Protein AF-A0A6A4PEL4-F1 (afdb_monomer)

Foldseek 3Di:
DVVVVVVVVVVVVVVVVVVVVVVVVVVVVVVVVVVVVVVVVVVVVVVVVVVVVVVVVVVVVVVVVVVVVVVVVVVVVVVVVVVVVVVVVVVVVLVVVLVVCVVVLVLLVNLVVCLVVVDPPDDQSVVSLVVQLVVLVVQLVVQVVVDPDLVSNLVSLVSSLVSLVSSLVSCVVSVPPDVVSNVVSVVSNVVSVVVNVVSVVVVVVVVVVVVVVVVVVVVVVVVVD

Secondary structure (DSSP, 8-state):
-HHHHHHHHHHHHHHHHHHHHHHHHHHHHHHHHHHHHHHHHHHHHHHHHHHHHHHHHHHHHHHHHHHHHHHHHHHHHHHHHHHHHHHHHHHHHHHHHHHHHHHTT-HHHHHHHHHHTT--SS--HHHHHHHHHHHHHHHHHHHHHH---HHHHHHHHHHHHHHHHHHHHHHHHTT---HHHHHHHHHHHHHHHHHHHHHHHHHHHHHHHHHHHHHHHHHHHHH--

Sequence (225 aa):
MESKEEKFEGRMKELESKENHLEVQVNEISSKEKQIEGKAKKLKCKKKHYEVQVKELESKKREFGGGLKDIDSKRIQILGQLKLLELQGKQCETLIMRGNLIKKQKHIEAVGFICAYKLIENYEPIDLLREQVQNARLICENSCKETKSFEIKVKAIDQEIVNLDSVLQCISDNNIKFHDLHMEIQDRILELQSEANNSICTSIRSASKNATILCEETSLHRAHL

Mean predicted aligned error: 16.11 Å

pLDDT: mean 82.13, std 13.59, range [45.94, 98.19]

Solvent-accessible surface area (backbone atoms only — not comparable to full-atom values): 12302 Å² total; per-residue (Å²): 118,65,79,60,51,59,54,50,53,55,50,49,55,53,49,52,53,49,50,56,50,50,53,53,50,53,54,53,50,54,52,51,50,55,52,51,53,53,51,50,55,53,49,55,53,52,52,54,54,50,56,52,51,51,55,51,52,54,49,54,53,51,52,52,56,51,52,51,53,55,52,52,52,51,51,54,52,49,54,54,51,51,55,52,50,54,52,51,49,56,50,50,56,49,54,52,51,43,56,55,21,57,78,64,72,36,46,65,63,39,40,54,53,48,57,76,66,65,70,82,78,90,67,61,63,60,60,54,52,49,53,50,53,53,51,39,50,51,55,27,53,51,51,48,70,78,44,90,52,62,73,58,34,46,54,32,48,54,52,32,42,56,54,49,51,52,50,54,48,48,35,60,80,61,69,56,91,52,66,68,63,54,51,55,49,53,55,49,43,54,53,48,56,49,52,47,51,52,57,51,51,53,50,54,52,50,54,50,50,54,53,50,50,53,53,50,54,60,52,55,61,63,75,76,112

Radius of gyration: 57.69 Å; Cα contacts (8 Å, |Δi|>4): 64; chains: 1; bounding box: 130×31×175 Å

Organism: Lupinus albus (NCBI:txid3870)

Structure (mmCIF, N/CA/C/O backbone):
data_AF-A0A6A4PEL4-F1
#
_entry.id   AF-A0A6A4PEL4-F1
#
loop_
_atom_site.group_PDB
_atom_site.id
_atom_site.type_symbol
_atom_site.label_atom_id
_atom_site.label_alt_id
_atom_site.label_comp_id
_atom_site.label_asym_id
_atom_site.label_entity_id
_atom_site.label_seq_id
_atom_site.pdbx_PDB_ins_code
_atom_site.Cartn_x
_atom_site.Cartn_y
_atom_site.Cartn_z
_atom_site.occupancy
_atom_site.B_iso_or_equiv
_atom_site.auth_seq_id
_atom_site.auth_comp_id
_atom_site.auth_asym_id
_atom_site.auth_atom_id
_atom_site.pdbx_PDB_model_num
ATOM 1 N N . MET A 1 1 ? -79.794 -6.377 86.556 1.00 62.81 1 MET A N 1
ATOM 2 C CA . MET A 1 1 ? -78.343 -6.080 86.554 1.00 62.81 1 MET A CA 1
ATOM 3 C C . MET A 1 1 ? -77.604 -7.117 85.709 1.00 62.81 1 MET A C 1
ATOM 5 O O . MET A 1 1 ? -76.894 -6.698 84.807 1.00 62.81 1 MET A O 1
ATOM 9 N N . GLU A 1 2 ? -77.908 -8.411 85.863 1.00 67.81 2 GLU A N 1
ATOM 10 C CA . GLU A 1 2 ? -77.296 -9.550 85.137 1.00 67.81 2 GLU A CA 1
ATOM 11 C C . GLU A 1 2 ? -77.216 -9.432 83.595 1.00 67.81 2 GLU A C 1
ATOM 13 O O . GLU A 1 2 ? -76.160 -9.666 83.024 1.00 67.81 2 GLU A O 1
ATOM 18 N N . SER A 1 3 ? -78.262 -8.980 82.884 1.00 78.69 3 SER A N 1
ATOM 19 C CA . SER A 1 3 ? -78.247 -8.904 81.398 1.00 78.69 3 SER A CA 1
ATOM 20 C C . SER A 1 3 ? -77.176 -7.967 80.801 1.00 78.69 3 SER A C 1
ATOM 22 O O . SER A 1 3 ? -76.751 -8.141 79.656 1.00 78.69 3 SER A O 1
ATOM 24 N N . LYS A 1 4 ? -76.720 -6.952 81.550 1.00 82.31 4 LYS A N 1
ATOM 25 C CA . LYS A 1 4 ? -75.613 -6.089 81.097 1.00 82.31 4 LYS A CA 1
ATOM 26 C C . LYS A 1 4 ? -74.261 -6.783 81.272 1.00 82.31 4 LYS A C 1
ATOM 28 O O . LYS A 1 4 ? -73.364 -6.532 80.476 1.00 82.31 4 LYS A O 1
ATOM 33 N N . GLU A 1 5 ? -74.145 -7.643 82.275 1.00 81.62 5 GLU A N 1
ATOM 34 C CA . GLU A 1 5 ? -72.925 -8.333 82.694 1.00 81.62 5 GLU A CA 1
ATOM 35 C C . GLU A 1 5 ? -72.525 -9.421 81.685 1.00 81.62 5 GLU A C 1
ATOM 37 O O . GLU A 1 5 ? -71.413 -9.374 81.163 1.00 81.62 5 GLU A O 1
ATOM 42 N N . GLU A 1 6 ? -73.467 -10.272 81.254 1.00 85.69 6 GLU A N 1
ATOM 43 C CA . GLU A 1 6 ? -73.240 -11.257 80.173 1.00 85.69 6 GLU A CA 1
ATOM 44 C C . GLU A 1 6 ? -72.792 -10.600 78.857 1.00 85.69 6 GLU A C 1
ATOM 46 O O . GLU A 1 6 ? -71.927 -11.108 78.138 1.00 85.69 6 GLU A O 1
ATOM 51 N N . LYS A 1 7 ? -73.352 -9.427 78.532 1.00 90.69 7 LYS A N 1
ATOM 52 C CA . LYS A 1 7 ? -72.971 -8.666 77.334 1.00 90.69 7 LYS A CA 1
ATOM 53 C C . LYS A 1 7 ? -71.548 -8.112 77.434 1.00 90.69 7 LYS A C 1
ATOM 55 O O . LYS A 1 7 ? -70.858 -8.033 76.414 1.00 90.69 7 LYS A O 1
ATOM 60 N N . PHE A 1 8 ? -71.122 -7.688 78.624 1.00 90.62 8 PHE A N 1
ATOM 61 C CA . PHE A 1 8 ? -69.744 -7.258 78.853 1.00 90.62 8 PHE A CA 1
ATOM 62 C C . PHE A 1 8 ? -68.777 -8.436 78.749 1.00 90.62 8 PHE A C 1
ATOM 64 O O . PHE A 1 8 ? -67.763 -8.307 78.066 1.00 90.62 8 PHE A O 1
ATOM 71 N N . GLU A 1 9 ? -69.119 -9.590 79.320 1.00 90.75 9 GLU A N 1
ATOM 72 C CA . GLU A 1 9 ? -68.283 -10.791 79.246 1.00 90.75 9 GLU A CA 1
ATOM 73 C C . GLU A 1 9 ? -68.116 -11.298 77.804 1.00 90.75 9 GLU A C 1
ATOM 75 O O . GLU A 1 9 ? -66.997 -11.575 77.367 1.00 90.75 9 GLU A O 1
ATOM 80 N N . GLY A 1 10 ? -69.201 -11.342 77.021 1.00 92.81 10 GLY A N 1
ATOM 81 C CA . GLY A 1 10 ? -69.136 -11.711 75.602 1.00 92.81 10 GLY A CA 1
ATOM 82 C C . GLY A 1 10 ? -68.223 -10.786 74.787 1.00 92.81 10 GLY A C 1
ATOM 83 O O . GLY A 1 10 ? -67.417 -11.256 73.985 1.00 92.81 10 GLY A O 1
ATOM 84 N N . ARG A 1 11 ? -68.281 -9.470 75.041 1.00 94.50 11 ARG A N 1
ATOM 85 C CA . ARG A 1 11 ? -67.373 -8.487 74.420 1.00 94.50 11 ARG A CA 1
ATOM 86 C C . ARG A 1 11 ? -65.925 -8.666 74.859 1.00 94.50 11 ARG A C 1
ATOM 88 O O . ARG A 1 11 ? -65.028 -8.451 74.052 1.00 94.50 11 ARG A O 1
ATOM 95 N N . MET A 1 12 ? -65.699 -9.037 76.117 1.00 93.94 12 MET A N 1
ATOM 96 C CA . MET A 1 12 ? -64.359 -9.259 76.653 1.00 93.94 12 MET A CA 1
ATOM 97 C C . MET A 1 12 ? -63.681 -10.443 75.959 1.00 93.94 12 MET A C 1
ATOM 99 O O . MET A 1 12 ? -62.563 -10.294 75.476 1.00 93.94 12 MET A O 1
ATOM 103 N N . LYS A 1 13 ? -64.403 -11.559 75.782 1.00 94.44 13 LYS A N 1
ATOM 104 C CA . LYS A 1 13 ? -63.924 -12.732 75.025 1.00 94.44 13 LYS A CA 1
ATOM 105 C C . LYS A 1 13 ? -63.653 -12.407 73.552 1.00 94.44 13 LYS A C 1
ATOM 107 O O . LYS A 1 13 ? -62.667 -12.860 72.976 1.00 94.44 13 LYS A O 1
ATOM 112 N N . GLU A 1 14 ? -64.512 -11.598 72.926 1.00 95.06 14 GLU A N 1
ATOM 113 C CA . GLU A 1 14 ? -64.294 -11.149 71.546 1.00 95.06 14 GLU A CA 1
ATOM 114 C C . GLU A 1 14 ? -63.027 -10.284 71.427 1.00 95.06 14 GLU A C 1
ATOM 116 O O . GLU A 1 14 ? -62.232 -10.483 70.506 1.00 95.06 14 GLU A O 1
ATOM 121 N N . LEU A 1 15 ? -62.817 -9.349 72.358 1.00 94.75 15 LEU A N 1
ATOM 122 C CA . LEU A 1 15 ? -61.614 -8.514 72.398 1.00 94.75 15 LEU A CA 1
ATOM 123 C C . LEU A 1 15 ? -60.350 -9.348 72.606 1.00 94.75 15 LEU A C 1
ATOM 125 O O . LEU A 1 15 ? -59.396 -9.166 71.856 1.00 94.75 15 LEU A O 1
ATOM 129 N N . GLU A 1 16 ? -60.380 -10.306 73.529 1.00 95.19 16 GLU A N 1
ATOM 130 C CA . GLU A 1 16 ? -59.273 -11.234 73.784 1.00 95.19 16 GLU A CA 1
ATOM 131 C C . GLU A 1 16 ? -58.911 -12.044 72.525 1.00 95.19 16 GLU A C 1
ATOM 133 O O . GLU A 1 16 ? -57.744 -12.164 72.154 1.00 95.19 16 GLU A O 1
ATOM 138 N N . SER A 1 17 ? -59.908 -12.533 71.777 1.00 95.19 17 SER A N 1
ATOM 139 C CA . SER A 1 17 ? -59.656 -13.239 70.510 1.00 95.19 17 SER A CA 1
ATOM 140 C C . SER A 1 17 ? -59.005 -12.347 69.439 1.00 95.19 17 SER A C 1
ATOM 142 O O . SER A 1 17 ? -58.137 -12.803 68.690 1.00 95.19 17 SER A O 1
ATOM 144 N N . LYS A 1 18 ? -59.391 -11.064 69.377 1.00 96.62 18 LYS A N 1
ATOM 145 C CA . LYS A 1 18 ? -58.814 -10.080 68.448 1.00 96.62 18 LYS A CA 1
ATOM 146 C C . LYS A 1 18 ? -57.395 -9.698 68.848 1.00 96.62 18 LYS A C 1
ATOM 148 O O . LYS A 1 18 ? -56.556 -9.561 67.964 1.00 96.62 18 LYS A O 1
ATOM 153 N N . GLU A 1 19 ? -57.127 -9.550 70.141 1.00 95.38 19 GLU A N 1
ATOM 154 C CA . GLU A 1 19 ? -55.790 -9.286 70.679 1.00 95.38 19 GLU A CA 1
ATOM 155 C C . GLU A 1 19 ? -54.819 -10.408 70.302 1.00 95.38 19 GLU A C 1
ATOM 157 O O . GLU A 1 19 ? -53.806 -10.144 69.655 1.00 95.38 19 GLU A O 1
ATOM 162 N N . ASN A 1 20 ? -55.199 -11.663 70.560 1.00 95.12 20 ASN A N 1
ATOM 163 C CA . ASN A 1 20 ? -54.406 -12.832 70.174 1.00 95.12 20 ASN A CA 1
ATOM 164 C C . ASN A 1 20 ? -54.148 -12.883 68.656 1.00 95.12 20 ASN A C 1
ATOM 166 O O . ASN A 1 20 ? -53.046 -13.195 68.202 1.00 95.12 20 ASN A O 1
ATOM 170 N N . HIS A 1 21 ? -55.153 -12.554 67.838 1.00 97.19 21 HIS A N 1
ATOM 171 C CA . HIS A 1 21 ? -54.988 -12.504 66.385 1.00 97.19 21 HIS A CA 1
ATOM 172 C C . HIS A 1 21 ? -54.019 -11.399 65.938 1.00 97.19 21 HIS A C 1
ATOM 174 O O . HIS A 1 21 ? -53.180 -11.631 65.063 1.00 97.19 21 HIS A O 1
ATOM 180 N N . LEU A 1 22 ? -54.121 -10.209 66.536 1.00 96.44 22 LEU A N 1
ATOM 181 C CA . LEU A 1 22 ? -53.213 -9.095 66.268 1.00 96.44 22 LEU A CA 1
ATOM 182 C C . LEU A 1 22 ? -51.778 -9.445 66.668 1.00 96.44 22 LEU A C 1
ATOM 184 O O . LEU A 1 22 ? -50.860 -9.159 65.903 1.00 96.44 22 LEU A O 1
ATOM 188 N N . GLU A 1 23 ? -51.577 -10.116 67.802 1.00 96.25 23 GLU A N 1
ATOM 189 C CA . GLU A 1 23 ? -50.254 -10.571 68.241 1.00 96.25 23 GLU A CA 1
ATOM 190 C C . GLU A 1 23 ? -49.613 -11.528 67.221 1.00 96.25 23 GLU A C 1
ATOM 192 O O . GLU A 1 23 ? -48.450 -11.356 66.836 1.00 96.25 23 GLU A O 1
ATOM 197 N N . VAL A 1 24 ? -50.386 -12.487 66.695 1.00 96.81 24 VAL A N 1
ATOM 198 C CA . VAL A 1 24 ? -49.927 -13.380 65.616 1.00 96.81 24 VAL A CA 1
ATOM 199 C C . VAL A 1 24 ? -49.541 -12.587 64.361 1.00 96.81 24 VAL A C 1
ATOM 201 O O . VAL A 1 24 ? -48.461 -12.816 63.807 1.00 96.81 24 VAL A O 1
ATOM 204 N N . GLN A 1 25 ? -50.369 -11.628 63.927 1.00 97.81 25 GLN A N 1
ATOM 205 C CA . GLN A 1 25 ? -50.063 -10.791 62.757 1.00 97.81 25 GLN A CA 1
ATOM 206 C C . GLN A 1 25 ? -48.794 -9.950 62.956 1.00 97.81 25 GLN A C 1
ATOM 208 O O . GLN A 1 25 ? -47.958 -9.877 62.053 1.00 97.81 25 GLN A O 1
ATOM 213 N N . VAL A 1 26 ? -48.618 -9.340 64.133 1.00 96.62 26 VAL A N 1
ATOM 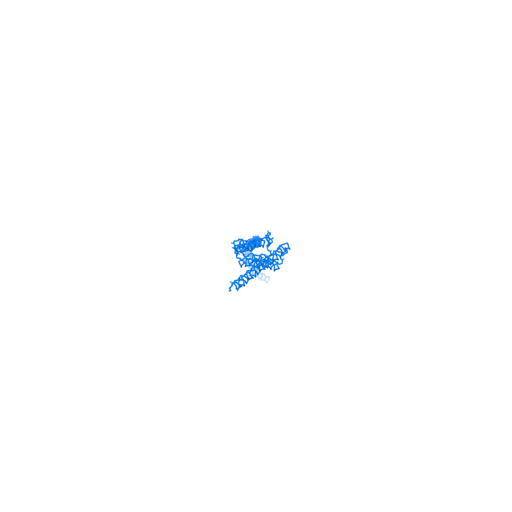214 C CA . VAL A 1 26 ? -47.437 -8.526 64.469 1.00 96.62 26 VAL A CA 1
ATOM 215 C C . VAL A 1 26 ? -46.161 -9.362 64.382 1.00 96.62 26 VAL A C 1
ATOM 217 O O . VAL A 1 26 ? -45.175 -8.928 63.778 1.00 96.62 26 VAL A O 1
ATOM 220 N N . ASN A 1 27 ? -46.187 -10.589 64.903 1.00 95.75 27 ASN A N 1
ATOM 221 C CA . ASN A 1 27 ? -45.048 -11.502 64.830 1.00 95.75 27 ASN A CA 1
ATOM 222 C C . ASN A 1 27 ? -44.722 -11.918 63.385 1.00 95.75 27 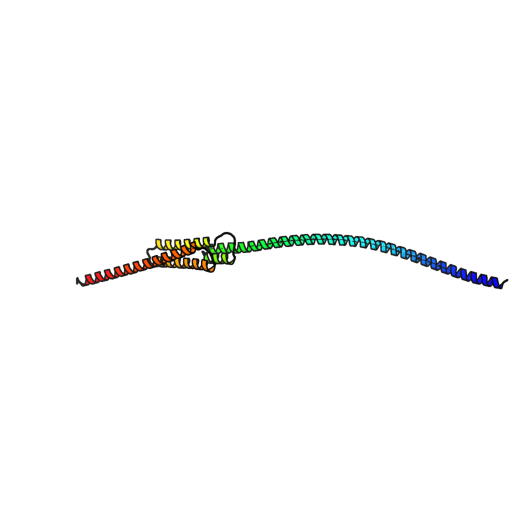ASN A C 1
ATOM 224 O O . ASN A 1 27 ? -43.550 -11.967 62.992 1.00 95.75 27 ASN A O 1
ATOM 228 N N . GLU A 1 28 ? -45.740 -12.164 62.558 1.00 97.44 28 GLU A N 1
ATOM 229 C CA . GLU A 1 28 ? -45.549 -12.506 61.146 1.00 97.44 28 GLU A CA 1
ATOM 230 C C . GLU A 1 28 ? -44.973 -11.328 60.338 1.00 97.44 28 GLU A C 1
ATOM 232 O O . GLU A 1 28 ? -44.059 -11.512 59.525 1.00 97.44 28 GLU A O 1
ATOM 237 N N . ILE A 1 29 ? -45.456 -10.106 60.593 1.00 97.50 29 ILE A N 1
ATOM 238 C CA . ILE A 1 29 ? -44.925 -8.869 60.000 1.00 97.50 29 ILE A CA 1
ATOM 239 C C . ILE A 1 29 ? -43.467 -8.667 60.416 1.00 97.50 29 ILE A C 1
ATOM 241 O O . ILE A 1 29 ? -42.624 -8.432 59.550 1.00 97.50 29 ILE A O 1
ATOM 245 N N . SER A 1 30 ? -43.145 -8.848 61.701 1.00 96.25 30 SER A N 1
ATOM 246 C CA . SER A 1 30 ? -41.771 -8.746 62.208 1.00 96.25 30 SER A CA 1
ATOM 247 C C . SER A 1 30 ? -40.824 -9.738 61.516 1.00 96.25 30 SER A C 1
ATOM 249 O O . SER A 1 30 ? -39.697 -9.399 61.143 1.00 96.25 30 SER A O 1
ATOM 251 N N . SER A 1 31 ? -41.287 -10.967 61.266 1.00 96.44 31 SER A N 1
ATOM 252 C CA . SER A 1 31 ? -40.525 -11.969 60.509 1.00 96.44 31 SER A CA 1
ATOM 253 C C . SER A 1 31 ? -40.307 -11.555 59.043 1.00 96.44 31 SER A C 1
ATOM 255 O O . SER A 1 31 ? -39.186 -11.635 58.522 1.00 96.44 31 SER A O 1
ATOM 257 N N . LYS A 1 32 ? -41.352 -11.044 58.374 1.00 97.81 32 LYS A N 1
ATOM 258 C CA . LYS A 1 32 ? -41.274 -10.543 56.988 1.00 97.81 32 LYS A CA 1
ATOM 259 C C . LYS A 1 32 ? -40.344 -9.333 56.864 1.00 97.81 32 LYS A C 1
ATOM 261 O O . LYS A 1 32 ? -39.566 -9.275 55.910 1.00 97.81 32 LYS A O 1
ATOM 266 N N . GLU A 1 33 ? -40.365 -8.414 57.827 1.00 97.19 33 GLU A N 1
ATOM 267 C CA . GLU A 1 33 ? -39.480 -7.245 57.879 1.00 97.19 33 GLU A CA 1
ATOM 268 C C . GLU A 1 33 ? -38.004 -7.667 57.905 1.00 97.19 33 GLU A C 1
ATOM 270 O O . GLU A 1 33 ? -37.221 -7.240 57.051 1.00 97.19 33 GLU A O 1
ATOM 275 N N . LYS A 1 34 ? -37.642 -8.611 58.786 1.00 97.12 34 LYS A N 1
ATOM 276 C CA . LYS A 1 34 ? -36.283 -9.183 58.847 1.00 97.12 34 LYS A CA 1
ATOM 277 C C . LYS A 1 34 ? -35.870 -9.831 57.523 1.00 97.12 34 LYS A C 1
ATOM 279 O O . LYS A 1 34 ? -34.727 -9.683 57.078 1.00 97.12 34 LYS A O 1
ATOM 284 N N . GLN A 1 35 ? -36.791 -10.530 56.853 1.00 97.75 35 GLN A N 1
ATOM 285 C CA . GLN A 1 35 ? -36.515 -11.135 55.547 1.00 97.75 35 GLN A CA 1
ATOM 286 C C . GLN A 1 35 ? -36.259 -10.074 54.461 1.00 97.75 35 GLN A C 1
ATOM 288 O O . GLN A 1 35 ? -35.348 -10.234 53.639 1.00 97.75 35 GLN A O 1
ATOM 293 N N . ILE A 1 36 ? -37.048 -8.995 54.445 1.00 97.50 36 ILE A N 1
ATOM 294 C CA . ILE A 1 36 ? -36.885 -7.870 53.514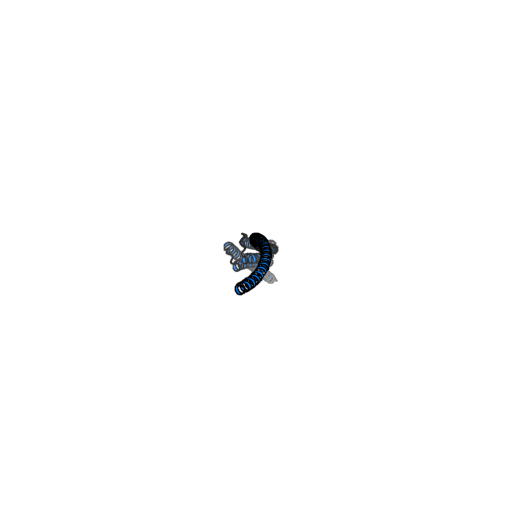 1.00 97.50 36 ILE A CA 1
ATOM 295 C C . ILE A 1 36 ? -35.554 -7.161 53.767 1.00 97.50 36 ILE A C 1
ATOM 297 O O . ILE A 1 36 ? -34.818 -6.909 52.811 1.00 97.50 36 ILE A O 1
ATOM 301 N N . GLU A 1 37 ? -35.194 -6.915 55.027 1.00 97.38 37 GLU A N 1
ATOM 302 C CA . GLU A 1 37 ? -33.913 -6.305 55.395 1.00 97.38 37 GLU A CA 1
ATOM 303 C C . GLU A 1 37 ? -32.728 -7.150 54.893 1.00 97.38 37 GLU A C 1
ATOM 305 O O . GLU A 1 37 ? -31.787 -6.632 54.279 1.00 97.38 37 GLU A O 1
ATOM 310 N N . GLY A 1 38 ? -32.803 -8.476 55.062 1.00 97.69 38 GLY A N 1
ATOM 311 C CA . GLY A 1 38 ? -31.816 -9.413 54.522 1.00 97.69 38 GLY A CA 1
ATOM 312 C C . GLY A 1 38 ? -31.699 -9.344 52.992 1.00 97.69 38 GLY A C 1
ATOM 313 O O . GLY A 1 38 ? -30.590 -9.256 52.448 1.00 97.69 38 GLY A O 1
ATOM 314 N N . LYS A 1 39 ? -32.834 -9.315 52.277 1.00 98.19 39 LYS A N 1
ATOM 315 C CA . LYS A 1 39 ? -32.872 -9.152 50.810 1.00 98.19 39 LYS A CA 1
ATOM 316 C C . LYS A 1 39 ? -32.288 -7.802 50.374 1.00 98.19 39 LYS A C 1
ATOM 318 O O . LYS A 1 39 ? -31.502 -7.764 49.423 1.00 98.19 39 LYS A O 1
ATOM 323 N N . ALA A 1 40 ? -32.600 -6.719 51.085 1.00 98.00 40 ALA A N 1
ATOM 324 C CA . ALA A 1 40 ? -32.095 -5.376 50.805 1.00 98.00 40 ALA A CA 1
ATOM 325 C C . ALA A 1 40 ? -30.568 -5.297 50.959 1.00 98.00 40 ALA A C 1
ATOM 327 O O . ALA A 1 40 ? -29.883 -4.779 50.072 1.00 98.00 40 ALA A O 1
ATOM 328 N N . LYS A 1 41 ? -30.007 -5.892 52.023 1.00 97.31 41 LYS A N 1
ATOM 329 C CA . LYS A 1 41 ? -28.547 -5.995 52.216 1.00 97.31 41 LYS A CA 1
ATOM 330 C C . LYS A 1 41 ? -27.882 -6.764 51.069 1.00 97.31 41 LYS A C 1
ATOM 332 O O . LYS A 1 41 ? -26.890 -6.293 50.511 1.00 97.31 41 LYS A O 1
ATOM 337 N N . LYS A 1 42 ? -28.461 -7.894 50.643 1.00 98.12 42 LYS A N 1
ATOM 338 C CA . LYS A 1 42 ? -27.947 -8.692 49.511 1.00 98.12 42 LYS A CA 1
ATOM 339 C C . LYS A 1 42 ? -27.970 -7.917 48.188 1.00 98.12 42 LYS A C 1
ATOM 341 O O . LYS A 1 42 ? -26.990 -7.951 47.443 1.00 98.12 42 LYS A O 1
ATOM 346 N N . LEU A 1 43 ? -29.060 -7.202 47.897 1.00 97.56 43 LEU A N 1
ATOM 347 C CA . LEU A 1 43 ? -29.166 -6.355 46.702 1.00 97.56 43 LEU A CA 1
ATOM 348 C C . LEU A 1 43 ? -28.171 -5.194 46.734 1.00 97.56 43 LEU A C 1
ATOM 350 O O . LEU A 1 43 ? -27.539 -4.909 45.718 1.00 97.56 43 LEU A O 1
ATOM 354 N N . LYS A 1 44 ? -27.960 -4.578 47.902 1.00 98.06 44 LYS A N 1
ATOM 355 C CA . LYS A 1 44 ? -26.952 -3.527 48.088 1.00 98.06 44 LYS A CA 1
ATOM 356 C C . LYS A 1 44 ? -25.544 -4.029 47.759 1.00 98.06 44 LYS A C 1
ATOM 358 O O . LYS A 1 44 ? -24.801 -3.330 47.073 1.00 98.06 44 LYS A O 1
ATOM 363 N N . CYS A 1 45 ? -25.191 -5.244 48.181 1.00 96.12 45 CYS A N 1
ATOM 364 C CA . CYS A 1 45 ? -23.916 -5.866 47.812 1.00 96.12 45 CYS A CA 1
ATOM 365 C C . CYS A 1 45 ? -23.817 -6.143 46.303 1.00 96.12 45 CYS A C 1
ATOM 367 O O . CYS A 1 45 ? -22.803 -5.805 45.695 1.00 96.12 45 CYS A O 1
ATOM 369 N N . LYS A 1 46 ? -24.872 -6.684 45.672 1.00 98.06 46 LYS A N 1
ATOM 370 C CA . LYS A 1 46 ? -24.902 -6.902 44.212 1.00 98.06 46 LYS A CA 1
ATOM 371 C C . LYS A 1 46 ? -24.742 -5.603 43.422 1.00 98.06 46 LYS A C 1
ATOM 373 O O . LYS A 1 46 ? -23.971 -5.573 42.471 1.00 98.06 46 LYS A O 1
ATOM 378 N N . LYS A 1 47 ? -25.422 -4.528 43.835 1.00 98.06 47 LYS A N 1
ATOM 379 C CA . LYS A 1 47 ? -25.295 -3.205 43.210 1.00 98.06 47 LYS A CA 1
ATOM 380 C C . LYS A 1 47 ? -23.839 -2.737 43.209 1.00 98.06 47 LYS A C 1
ATOM 382 O O . LYS A 1 47 ? -23.320 -2.390 42.155 1.00 98.06 47 LYS A O 1
ATOM 387 N N . LYS A 1 48 ? -23.169 -2.798 44.367 1.00 97.81 48 LYS A N 1
ATOM 388 C CA . LYS A 1 48 ? -21.747 -2.434 44.483 1.00 97.81 48 LYS A CA 1
ATOM 389 C C . LYS A 1 48 ? -20.854 -3.294 43.589 1.00 97.81 48 LYS A C 1
ATOM 391 O O . LYS A 1 48 ? -19.934 -2.777 42.970 1.00 97.81 48 LYS A O 1
ATOM 396 N N . HIS A 1 49 ? -21.127 -4.596 43.505 1.00 98.19 49 HIS A N 1
ATOM 397 C CA . HIS A 1 49 ? -20.364 -5.489 42.639 1.00 98.19 49 HIS A CA 1
ATOM 398 C C . HIS A 1 49 ? -20.488 -5.104 41.158 1.00 98.19 49 HIS A C 1
ATOM 400 O O . HIS A 1 49 ? -19.474 -5.008 40.470 1.00 98.19 49 HIS A O 1
ATOM 406 N N . TYR A 1 50 ? -21.703 -4.817 40.682 1.00 97.62 50 TYR A N 1
ATOM 407 C CA . TYR A 1 50 ? -21.912 -4.377 39.302 1.00 97.62 50 TYR A CA 1
ATOM 408 C C . TYR A 1 50 ? -21.317 -2.992 39.020 1.00 97.62 50 TYR A C 1
ATOM 410 O O . TYR A 1 50 ? -20.756 -2.796 37.948 1.00 97.62 50 TYR A O 1
ATOM 418 N N . GLU A 1 51 ? -21.357 -2.056 39.974 1.00 98.06 51 GLU A N 1
ATOM 419 C CA . GLU A 1 51 ? -20.674 -0.757 39.833 1.00 98.06 51 GLU A CA 1
ATOM 420 C C . GLU A 1 51 ? -19.164 -0.919 39.597 1.00 98.06 51 GLU A C 1
ATOM 422 O O . GLU A 1 51 ? -18.589 -0.201 38.780 1.00 98.06 51 GLU A O 1
ATOM 427 N N . VAL A 1 52 ? -18.519 -1.871 40.280 1.00 98.06 52 VAL A N 1
ATOM 428 C CA . VAL A 1 52 ? -17.099 -2.181 40.053 1.00 98.06 52 VAL A CA 1
ATOM 429 C C . VAL A 1 52 ? -16.884 -2.784 38.662 1.00 98.06 52 VAL A C 1
ATOM 431 O O . VAL A 1 52 ? -16.002 -2.322 37.941 1.00 98.06 52 VAL A O 1
ATOM 434 N N . GLN A 1 53 ? -17.714 -3.751 38.248 1.00 98.12 53 GLN A N 1
ATOM 435 C CA . GLN A 1 53 ? -17.603 -4.369 36.918 1.00 98.12 53 GLN A CA 1
ATOM 436 C C . GLN A 1 53 ? -17.761 -3.352 35.778 1.00 98.12 53 GLN A C 1
ATOM 438 O O . GLN A 1 53 ? -17.021 -3.405 34.798 1.00 98.12 53 GLN A O 1
ATOM 443 N N . VAL A 1 54 ? -18.694 -2.402 35.903 1.00 97.94 54 VAL A N 1
ATOM 444 C CA . VAL A 1 54 ? -18.902 -1.352 34.890 1.00 97.94 54 VAL A CA 1
ATOM 445 C C . VAL A 1 54 ? -17.648 -0.492 34.730 1.00 97.94 54 VAL A C 1
ATOM 447 O O . VAL A 1 54 ? -17.199 -0.277 33.606 1.00 97.94 54 VAL A O 1
ATOM 450 N N . LYS A 1 55 ? -17.021 -0.071 35.835 1.00 97.75 55 LYS A N 1
ATOM 451 C CA . LYS A 1 55 ? -15.780 0.725 35.792 1.00 97.75 55 LYS A CA 1
ATOM 452 C C . LYS A 1 55 ? -14.601 -0.037 35.179 1.00 97.75 55 LYS A C 1
ATOM 454 O O . LYS A 1 55 ? -13.770 0.556 34.484 1.00 97.75 55 LYS A O 1
ATOM 459 N N . GLU A 1 56 ? -14.516 -1.343 35.427 1.00 97.88 56 GLU A N 1
ATOM 460 C CA . GLU A 1 56 ? -13.503 -2.203 34.806 1.00 97.88 56 GLU A CA 1
ATOM 461 C C . GLU A 1 56 ? -13.720 -2.299 33.288 1.00 97.88 56 GLU A C 1
ATOM 463 O O . GLU A 1 56 ? -12.779 -2.115 32.513 1.00 97.88 56 GLU A O 1
ATOM 468 N N . LEU A 1 57 ? -14.966 -2.506 32.848 1.00 97.19 57 LEU A N 1
ATOM 469 C CA . LEU A 1 57 ? -15.319 -2.549 31.426 1.00 97.19 57 LEU A CA 1
ATOM 470 C C . LEU A 1 57 ? -15.050 -1.218 30.714 1.00 97.19 57 LEU A C 1
ATOM 472 O O . LEU A 1 57 ? -14.517 -1.213 29.604 1.00 97.19 57 LEU A O 1
ATOM 476 N N . GLU A 1 58 ? -15.361 -0.087 31.345 1.00 97.06 58 GLU A N 1
ATOM 477 C CA . GLU A 1 58 ? -15.035 1.243 30.815 1.00 97.06 58 GLU A CA 1
ATOM 478 C C . GLU A 1 58 ? -13.523 1.453 30.661 1.00 97.06 58 GLU A C 1
ATOM 480 O O . GLU A 1 58 ? -13.069 2.077 29.699 1.00 97.06 58 GLU A O 1
ATOM 485 N N . SER A 1 59 ? -12.727 0.915 31.586 1.00 96.56 59 SER A N 1
ATOM 486 C CA . SER A 1 59 ? -11.265 0.989 31.514 1.00 96.56 59 SER A CA 1
ATOM 487 C C . SER A 1 59 ? -10.718 0.127 30.376 1.00 96.56 59 SER A C 1
ATOM 489 O O . SER A 1 59 ? -10.001 0.658 29.528 1.00 96.56 59 SER A O 1
ATOM 491 N N . LYS A 1 60 ? -11.178 -1.126 30.238 1.00 97.06 60 LYS A N 1
ATOM 492 C CA . LYS A 1 60 ? -10.834 -1.990 29.090 1.00 97.06 60 LYS A CA 1
ATOM 493 C C . LYS A 1 60 ? -11.231 -1.362 27.754 1.00 97.06 60 LYS A C 1
ATOM 495 O O . LYS A 1 60 ? -10.457 -1.381 26.803 1.00 97.06 60 LYS A O 1
ATOM 500 N N . LYS A 1 61 ? -12.415 -0.742 27.669 1.00 96.25 61 LYS A N 1
ATOM 501 C CA . LYS A 1 61 ? -12.864 -0.029 26.459 1.00 96.25 61 LYS A CA 1
ATOM 502 C C . LYS A 1 61 ? -11.890 1.087 26.059 1.00 96.25 61 LYS A C 1
ATOM 504 O O . LYS A 1 61 ? -11.636 1.268 24.868 1.00 96.25 61 LYS A O 1
ATOM 509 N N . ARG A 1 62 ? -11.346 1.830 27.030 1.00 94.94 62 ARG A N 1
ATOM 510 C CA . ARG A 1 62 ? -10.345 2.882 26.776 1.00 94.94 62 ARG A CA 1
ATOM 511 C C . ARG A 1 62 ? -9.016 2.302 26.295 1.00 94.94 62 ARG A C 1
ATOM 513 O O . ARG A 1 62 ? -8.461 2.833 25.338 1.00 94.94 62 ARG A O 1
ATOM 520 N N . GLU A 1 63 ? -8.553 1.208 26.896 1.00 94.75 63 GLU A N 1
ATOM 521 C CA . GLU A 1 63 ? -7.338 0.498 26.468 1.00 94.75 63 GLU A CA 1
ATOM 522 C C . GLU A 1 63 ? -7.450 0.006 25.018 1.00 94.75 63 GLU A C 1
ATOM 524 O O . GLU A 1 63 ? -6.581 0.303 24.197 1.00 94.75 63 GLU A O 1
ATOM 529 N N . PHE A 1 64 ? -8.566 -0.644 24.663 1.00 92.44 64 PHE A N 1
ATOM 530 C CA . PHE A 1 64 ? -8.830 -1.059 23.281 1.00 92.44 64 PHE A CA 1
ATOM 531 C C . PHE A 1 64 ? -8.864 0.126 22.308 1.00 92.44 64 PHE A C 1
ATOM 533 O O . PHE A 1 64 ? -8.330 0.032 21.203 1.00 92.44 64 PHE A O 1
ATOM 540 N N . GLY A 1 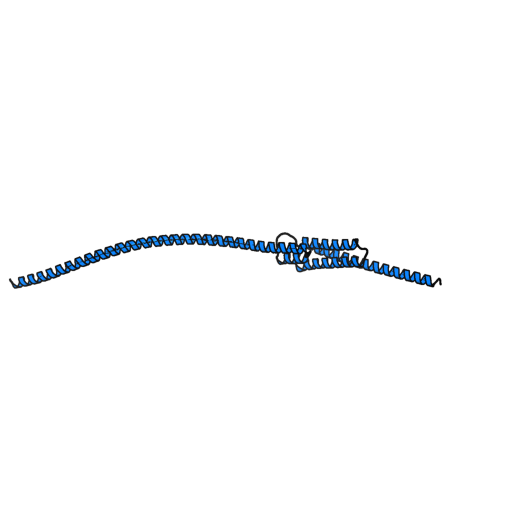65 ? -9.455 1.255 22.713 1.00 92.06 65 GLY A N 1
ATOM 541 C CA . GLY A 1 65 ? -9.476 2.477 21.907 1.00 92.06 65 GLY A CA 1
ATOM 542 C C . GLY A 1 65 ? -8.083 3.064 21.650 1.00 92.06 65 GLY A C 1
ATOM 543 O O . GLY A 1 65 ? -7.842 3.591 20.565 1.00 92.06 65 GLY A O 1
ATOM 544 N N . GLY A 1 66 ? -7.164 2.955 22.615 1.00 91.88 66 GLY A N 1
ATOM 545 C CA . GLY A 1 66 ? -5.751 3.298 22.430 1.00 91.88 66 GLY A CA 1
ATOM 546 C C . GLY A 1 66 ? -5.064 2.369 21.427 1.00 91.88 66 GLY A C 1
ATOM 547 O O . GLY A 1 66 ? -4.496 2.842 20.446 1.00 91.88 66 GLY A O 1
ATOM 548 N N . GLY A 1 67 ? -5.216 1.052 21.608 1.00 93.81 67 GLY A N 1
ATOM 549 C CA . GLY A 1 67 ? -4.613 0.049 20.721 1.00 93.81 67 GLY A CA 1
ATOM 550 C C . GLY A 1 67 ? -5.066 0.154 19.260 1.00 93.81 67 GLY A C 1
ATOM 551 O O . GLY A 1 67 ? -4.259 -0.029 18.352 1.00 93.81 67 GLY A O 1
ATOM 552 N N . LEU A 1 68 ? -6.330 0.514 19.011 1.00 92.62 68 LEU A N 1
ATOM 553 C CA . LEU A 1 68 ? -6.847 0.759 17.657 1.00 92.62 68 LEU A CA 1
ATOM 554 C C . LEU A 1 68 ? -6.105 1.893 16.937 1.00 92.62 68 LEU A C 1
ATOM 556 O O . LEU A 1 68 ? -5.743 1.739 15.772 1.00 92.62 68 LEU A O 1
ATOM 560 N N . LYS A 1 69 ? -5.820 3.001 17.632 1.00 93.69 69 LYS A N 1
ATOM 561 C CA . LYS A 1 69 ? -5.077 4.135 17.055 1.00 93.69 69 LYS A CA 1
ATOM 562 C C . LYS A 1 69 ? -3.639 3.753 16.708 1.00 93.69 69 LYS A C 1
ATOM 564 O O . LYS A 1 69 ? -3.141 4.143 15.653 1.00 93.69 69 LYS A O 1
ATOM 569 N N . ASP A 1 70 ? -2.995 2.961 17.563 1.00 95.50 70 ASP A N 1
ATOM 570 C CA . ASP A 1 70 ? -1.641 2.459 17.312 1.00 95.50 70 ASP A CA 1
ATOM 571 C C . ASP A 1 70 ? -1.602 1.526 16.096 1.00 95.50 70 ASP A C 1
ATOM 573 O O . ASP A 1 70 ? -0.681 1.605 15.278 1.00 95.50 70 ASP A O 1
ATOM 577 N N . ILE A 1 71 ? -2.610 0.659 15.946 1.00 96.12 71 ILE A N 1
ATOM 578 C CA . ILE A 1 71 ? -2.758 -0.216 14.775 1.00 96.12 71 ILE A CA 1
ATOM 579 C C . ILE A 1 71 ? -2.968 0.612 13.503 1.00 96.12 71 ILE A C 1
ATOM 581 O O . ILE A 1 71 ? -2.304 0.349 12.500 1.00 96.12 71 ILE A O 1
ATOM 585 N N . ASP A 1 72 ? -3.837 1.625 13.532 1.00 96.56 72 ASP A N 1
ATOM 586 C CA . ASP A 1 72 ? -4.069 2.503 12.379 1.00 96.56 72 ASP A CA 1
ATOM 587 C C . ASP A 1 72 ? -2.798 3.262 11.969 1.00 96.56 72 ASP A C 1
ATOM 589 O O . ASP A 1 72 ? -2.474 3.325 10.780 1.00 96.56 72 ASP A O 1
ATOM 593 N N . SER A 1 73 ? -2.036 3.773 12.941 1.00 96.75 73 SER A N 1
ATOM 594 C CA . SER A 1 73 ? -0.744 4.424 12.692 1.00 96.75 73 SER A CA 1
ATOM 595 C C . SER A 1 73 ? 0.250 3.469 12.017 1.00 96.75 73 SER A C 1
ATOM 597 O O . SER A 1 73 ? 0.811 3.785 10.963 1.00 96.75 73 SER A O 1
ATOM 599 N N . LYS A 1 74 ? 0.390 2.243 12.546 1.00 97.88 74 LYS A N 1
ATOM 600 C CA . LYS A 1 74 ? 1.231 1.194 11.942 1.00 97.88 74 LYS A CA 1
ATOM 601 C C . LYS A 1 74 ? 0.764 0.816 10.536 1.00 97.88 74 LYS A C 1
ATOM 603 O O . LYS A 1 74 ? 1.601 0.639 9.653 1.00 97.88 74 LYS A O 1
ATOM 608 N N . ARG A 1 75 ? -0.551 0.731 10.291 1.00 97.69 75 ARG A N 1
ATOM 609 C CA . ARG A 1 75 ? -1.111 0.461 8.955 1.00 97.69 75 ARG A CA 1
ATOM 610 C C . ARG A 1 75 ? -0.677 1.528 7.957 1.00 97.69 75 ARG A C 1
ATOM 612 O O . ARG A 1 75 ? -0.219 1.190 6.870 1.00 97.69 75 ARG A O 1
ATOM 619 N N . ILE A 1 76 ? -0.810 2.804 8.320 1.00 97.38 76 ILE A N 1
ATOM 620 C CA . ILE A 1 76 ? -0.420 3.929 7.459 1.00 97.38 76 ILE A CA 1
ATOM 621 C C . ILE A 1 76 ? 1.086 3.888 7.166 1.00 97.38 76 ILE A C 1
ATOM 623 O O . ILE A 1 76 ? 1.485 4.040 6.011 1.00 97.38 76 ILE A O 1
ATOM 627 N N . GLN A 1 77 ? 1.916 3.613 8.177 1.00 97.56 77 GLN A N 1
ATOM 628 C CA . GLN A 1 77 ? 3.364 3.478 8.003 1.00 97.56 77 GLN A CA 1
ATOM 629 C C . GLN A 1 77 ? 3.729 2.337 7.039 1.00 97.56 77 GLN A C 1
ATOM 631 O O . GLN A 1 77 ? 4.528 2.541 6.123 1.00 97.56 77 GLN A O 1
ATOM 636 N N . ILE A 1 78 ? 3.118 1.158 7.202 1.00 97.50 78 ILE A N 1
ATOM 637 C CA . ILE A 1 78 ? 3.340 -0.005 6.327 1.00 97.50 78 ILE A CA 1
ATOM 638 C C . ILE A 1 78 ? 2.906 0.298 4.889 1.00 97.50 78 ILE A C 1
ATOM 640 O O . ILE A 1 78 ? 3.632 -0.026 3.954 1.00 97.50 78 ILE A O 1
ATOM 644 N N . LEU A 1 79 ? 1.757 0.955 4.693 1.00 96.50 79 LEU A N 1
ATOM 645 C CA . LEU A 1 79 ? 1.293 1.355 3.359 1.00 96.50 79 LEU A CA 1
ATOM 646 C C . LEU A 1 79 ? 2.287 2.299 2.667 1.00 96.50 79 LEU A C 1
ATOM 648 O O . LEU A 1 79 ? 2.544 2.150 1.472 1.00 96.50 79 LEU A O 1
ATOM 652 N N . GLY A 1 80 ? 2.881 3.233 3.416 1.00 96.38 80 GLY A N 1
ATOM 653 C CA . GLY A 1 80 ? 3.948 4.095 2.906 1.00 96.38 80 GLY A CA 1
ATOM 654 C C . GLY A 1 80 ? 5.187 3.303 2.476 1.00 96.38 80 GLY A C 1
ATOM 655 O O . GLY A 1 80 ? 5.697 3.505 1.374 1.00 96.38 80 GLY A O 1
ATOM 656 N N . GLN A 1 81 ? 5.634 2.359 3.310 1.00 95.19 81 GLN A N 1
ATOM 657 C CA . GLN A 1 81 ? 6.785 1.500 3.007 1.00 95.19 81 GLN A CA 1
ATOM 658 C C . GLN A 1 81 ? 6.541 0.589 1.795 1.00 95.19 81 GLN A C 1
ATOM 660 O O . GLN A 1 81 ? 7.418 0.467 0.943 1.00 95.19 81 GLN A O 1
ATOM 665 N N . LEU A 1 82 ? 5.347 0.000 1.670 1.00 95.12 82 LEU A N 1
ATOM 666 C CA . LEU A 1 82 ? 4.968 -0.821 0.514 1.00 95.12 82 LEU A CA 1
ATOM 667 C C . LEU A 1 82 ? 5.031 -0.030 -0.792 1.00 95.12 82 LEU A C 1
ATOM 669 O O . LEU A 1 82 ? 5.559 -0.528 -1.783 1.00 95.12 82 LEU A O 1
ATOM 673 N N . LYS A 1 83 ? 4.551 1.219 -0.785 1.00 94.12 83 LYS A N 1
ATOM 674 C CA . LYS A 1 83 ? 4.595 2.079 -1.972 1.00 94.12 83 LYS A CA 1
ATOM 675 C C . LYS A 1 83 ? 6.030 2.411 -2.392 1.00 94.12 83 LYS A C 1
ATOM 677 O O . LYS A 1 83 ? 6.316 2.456 -3.585 1.00 94.12 83 LYS A O 1
ATOM 682 N N . LEU A 1 84 ? 6.934 2.611 -1.430 1.00 90.62 84 LEU A N 1
ATOM 683 C CA . LEU A 1 84 ? 8.356 2.818 -1.715 1.00 90.62 84 LEU A CA 1
ATOM 684 C C . LEU A 1 84 ? 9.002 1.556 -2.305 1.00 90.62 84 LEU A C 1
ATOM 686 O O . LEU A 1 84 ? 9.707 1.650 -3.307 1.00 90.62 84 LEU A O 1
ATOM 690 N N . LEU A 1 85 ? 8.722 0.383 -1.730 1.00 89.62 85 LEU A N 1
ATOM 691 C CA . LEU A 1 85 ? 9.229 -0.898 -2.232 1.00 89.62 85 LEU A CA 1
ATOM 692 C C . LEU A 1 85 ? 8.727 -1.208 -3.645 1.00 89.62 85 LEU A C 1
ATOM 694 O O . LEU A 1 85 ? 9.493 -1.706 -4.464 1.00 89.62 85 LEU A O 1
ATOM 698 N N . GLU A 1 86 ? 7.472 -0.884 -3.960 1.00 87.25 86 GLU A N 1
ATOM 699 C CA . GLU A 1 86 ? 6.924 -1.055 -5.310 1.00 87.25 86 GLU A CA 1
ATOM 700 C C . GLU A 1 86 ? 7.681 -0.199 -6.339 1.00 87.25 86 GLU A C 1
ATOM 702 O O . GLU A 1 86 ? 8.001 -0.665 -7.434 1.00 87.25 86 GLU A O 1
ATOM 707 N N . LEU A 1 87 ? 8.013 1.046 -5.981 1.00 85.12 87 LEU A N 1
ATOM 708 C CA . LEU A 1 87 ? 8.818 1.927 -6.828 1.00 85.12 87 LEU A CA 1
ATOM 709 C C . LEU A 1 87 ? 10.245 1.395 -6.998 1.00 85.12 87 LEU A C 1
ATOM 711 O O . LEU A 1 87 ? 10.746 1.350 -8.120 1.00 85.12 87 LEU A O 1
ATOM 715 N N . GLN A 1 88 ? 10.872 0.936 -5.914 1.00 79.75 88 GLN A N 1
ATOM 716 C CA . GLN A 1 88 ? 12.207 0.334 -5.960 1.00 79.75 88 GLN A CA 1
ATOM 717 C C . GLN A 1 88 ? 12.231 -0.953 -6.794 1.00 79.75 88 GLN A C 1
ATOM 719 O O . GLN A 1 88 ? 13.170 -1.167 -7.555 1.00 79.75 88 GLN A O 1
ATOM 724 N N . GLY A 1 89 ? 11.189 -1.784 -6.712 1.00 78.12 89 GLY A N 1
ATOM 725 C CA . GLY A 1 89 ? 11.037 -2.976 -7.549 1.00 78.12 89 GLY A CA 1
ATOM 726 C C . GLY A 1 89 ? 11.024 -2.628 -9.037 1.00 78.12 89 GLY A C 1
ATOM 727 O O . GLY A 1 89 ? 11.832 -3.160 -9.799 1.00 78.12 89 GLY A O 1
ATOM 728 N N . LYS A 1 90 ? 10.198 -1.648 -9.431 1.00 79.62 90 LYS A N 1
ATOM 729 C CA . LYS A 1 90 ? 10.143 -1.140 -10.817 1.00 79.62 90 LYS A CA 1
ATOM 730 C C . LYS A 1 90 ? 11.491 -0.575 -11.280 1.00 79.62 90 LYS A C 1
ATOM 732 O O . LYS A 1 90 ? 11.908 -0.812 -12.416 1.00 79.62 90 LYS A O 1
ATOM 737 N N . GLN A 1 91 ? 12.200 0.139 -10.402 1.00 73.50 91 GLN A N 1
ATOM 738 C CA . GLN A 1 91 ? 13.548 0.641 -10.688 1.00 73.50 91 GLN A CA 1
ATOM 739 C C . GLN A 1 91 ? 14.550 -0.504 -10.907 1.00 73.50 91 GLN A C 1
ATOM 741 O O . GLN A 1 91 ? 15.280 -0.491 -11.897 1.00 73.50 91 GLN A O 1
ATOM 746 N N . CYS A 1 92 ? 14.566 -1.518 -10.037 1.00 70.12 92 CYS A N 1
ATOM 747 C CA . CYS A 1 92 ? 15.461 -2.673 -10.144 1.00 70.12 92 CYS A CA 1
ATOM 748 C C . CYS A 1 92 ? 15.221 -3.490 -11.418 1.00 70.12 92 CYS A C 1
ATOM 750 O O . CYS A 1 92 ? 16.180 -3.811 -12.120 1.00 70.12 92 CYS A O 1
ATOM 752 N N . GLU A 1 93 ? 13.961 -3.792 -11.745 1.00 69.81 93 GLU A N 1
ATOM 753 C CA . GLU A 1 93 ? 13.602 -4.483 -12.990 1.00 69.81 93 GLU A CA 1
ATOM 754 C C . GLU A 1 93 ? 14.134 -3.723 -14.204 1.00 69.81 93 GLU A C 1
ATOM 756 O O . GLU A 1 93 ? 14.781 -4.302 -15.079 1.00 69.81 93 GLU A O 1
ATOM 761 N N . THR A 1 94 ? 13.964 -2.401 -14.211 1.00 66.06 94 THR A N 1
ATOM 762 C CA . THR A 1 94 ? 14.472 -1.565 -15.297 1.00 66.06 94 THR A CA 1
ATOM 763 C C . THR A 1 94 ? 16.000 -1.573 -15.360 1.00 66.06 94 THR A C 1
ATOM 765 O O . THR A 1 94 ? 16.568 -1.745 -16.438 1.00 66.06 94 THR A O 1
ATOM 768 N N . LEU A 1 95 ? 16.698 -1.426 -14.230 1.00 69.38 95 LEU A N 1
ATOM 769 C CA . LEU A 1 95 ? 18.165 -1.440 -14.199 1.00 69.38 95 LEU A CA 1
ATOM 770 C C . LEU A 1 95 ? 18.740 -2.772 -14.699 1.00 69.38 95 LEU A C 1
ATOM 772 O O . LEU A 1 95 ? 19.733 -2.773 -15.434 1.00 69.38 95 LEU A O 1
ATOM 776 N N . ILE A 1 96 ? 18.102 -3.893 -14.352 1.00 69.69 96 ILE A N 1
ATOM 777 C CA . ILE A 1 96 ? 18.470 -5.228 -14.842 1.00 69.69 96 ILE A CA 1
ATOM 778 C C . ILE A 1 96 ? 18.247 -5.320 -16.354 1.00 69.69 96 ILE A C 1
ATOM 780 O O . ILE A 1 96 ? 19.139 -5.766 -17.082 1.00 69.69 96 ILE A O 1
ATOM 784 N N . MET A 1 97 ? 17.094 -4.859 -16.846 1.00 67.19 97 MET A N 1
ATOM 785 C CA . MET A 1 97 ? 16.789 -4.856 -18.279 1.00 67.19 97 MET A CA 1
ATOM 786 C C . MET A 1 97 ? 17.767 -3.973 -19.062 1.00 67.19 97 MET A C 1
ATOM 788 O O . MET A 1 97 ? 18.329 -4.432 -20.055 1.00 67.19 97 MET A O 1
ATOM 792 N N . ARG A 1 98 ? 18.081 -2.770 -18.563 1.00 63.88 98 ARG A N 1
ATOM 793 C CA . ARG A 1 98 ? 19.118 -1.888 -19.122 1.00 63.88 98 ARG A CA 1
ATOM 794 C C . ARG A 1 98 ? 20.463 -2.604 -19.212 1.00 63.88 98 ARG A C 1
ATOM 796 O O . ARG A 1 98 ? 21.058 -2.659 -20.284 1.00 63.88 98 ARG A O 1
ATOM 803 N N . GLY A 1 99 ? 20.934 -3.178 -18.104 1.00 65.81 99 GLY A N 1
ATOM 804 C CA . GLY A 1 99 ? 22.219 -3.879 -18.061 1.00 65.81 99 GLY A CA 1
ATOM 805 C C . GLY A 1 99 ? 22.291 -5.047 -19.049 1.00 65.81 99 GLY A C 1
ATOM 806 O O . GLY A 1 99 ? 23.324 -5.254 -19.683 1.00 65.81 99 GLY A O 1
ATOM 807 N N . ASN A 1 100 ? 21.192 -5.781 -19.226 1.00 64.75 100 ASN A N 1
ATOM 808 C CA . ASN A 1 100 ? 21.112 -6.885 -20.180 1.00 64.75 100 ASN A CA 1
ATOM 809 C C . ASN A 1 100 ? 21.103 -6.419 -21.638 1.00 64.75 100 ASN A C 1
ATOM 811 O O . ASN A 1 100 ? 21.677 -7.097 -22.488 1.00 64.75 100 ASN A O 1
ATOM 815 N N . LEU A 1 101 ? 20.453 -5.294 -21.935 1.00 64.56 101 LEU A N 1
ATOM 816 C CA . LEU A 1 101 ? 20.331 -4.776 -23.296 1.00 64.56 101 LEU A CA 1
ATOM 817 C C . LEU A 1 101 ? 21.621 -4.092 -23.761 1.00 64.56 101 LEU A C 1
ATOM 819 O O . LEU A 1 101 ? 22.071 -4.376 -24.869 1.00 64.56 101 LEU A O 1
ATOM 823 N N . ILE A 1 102 ? 22.288 -3.328 -22.886 1.00 63.03 102 ILE A N 1
ATOM 824 C CA . ILE A 1 102 ? 23.620 -2.755 -23.158 1.00 63.03 102 ILE A CA 1
ATOM 825 C C . ILE A 1 102 ? 24.639 -3.875 -23.414 1.00 63.03 102 ILE A C 1
ATOM 827 O O . ILE A 1 102 ? 25.312 -3.883 -24.440 1.00 63.03 102 ILE A O 1
ATOM 831 N N . LYS A 1 103 ? 24.687 -4.902 -22.549 1.00 65.56 103 LYS A N 1
ATOM 832 C CA . LYS A 1 103 ? 25.588 -6.060 -22.735 1.00 65.56 103 LYS A CA 1
ATOM 833 C C . LYS A 1 103 ? 25.335 -6.840 -24.030 1.00 65.56 103 LYS A C 1
ATOM 835 O O . LYS A 1 103 ? 26.220 -7.561 -24.477 1.00 65.56 103 LYS A O 1
ATOM 840 N N . LYS A 1 104 ? 24.134 -6.733 -24.604 1.00 63.12 104 LYS A N 1
ATOM 841 C CA . LYS A 1 104 ? 23.736 -7.395 -25.856 1.00 63.12 104 LYS A CA 1
ATOM 842 C C . LYS A 1 104 ? 23.759 -6.456 -27.069 1.00 63.12 104 LYS A C 1
ATOM 844 O O . LYS A 1 104 ? 23.289 -6.862 -28.126 1.00 63.12 104 LYS A O 1
ATOM 849 N N . GLN A 1 105 ? 24.261 -5.226 -26.916 1.00 63.69 105 GLN A N 1
ATOM 850 C CA . GLN A 1 105 ? 24.287 -4.180 -27.948 1.00 63.69 105 GLN A CA 1
ATOM 851 C C . GLN A 1 105 ? 22.897 -3.814 -28.518 1.00 63.69 105 GLN A C 1
ATOM 853 O O . GLN A 1 105 ? 22.780 -3.257 -29.605 1.00 63.69 105 GLN A O 1
ATOM 858 N N . LYS A 1 106 ? 21.838 -4.080 -27.744 1.00 70.19 106 LYS A N 1
ATOM 859 C CA . LYS A 1 106 ? 20.417 -3.843 -28.053 1.00 70.19 106 LYS A CA 1
ATOM 860 C C . LYS A 1 106 ? 19.949 -2.486 -27.517 1.00 70.19 106 LYS A C 1
ATOM 862 O O . LYS A 1 106 ? 19.035 -2.392 -26.696 1.00 70.19 106 LYS A O 1
ATOM 867 N N . HIS A 1 107 ? 20.661 -1.432 -27.909 1.00 72.31 107 HIS A N 1
ATOM 868 C CA . HIS A 1 107 ? 20.450 -0.075 -27.396 1.00 72.31 107 HIS A CA 1
ATOM 869 C C . HIS A 1 107 ? 19.074 0.489 -27.799 1.00 72.31 107 HIS A C 1
ATOM 871 O O . HIS A 1 107 ? 18.421 1.122 -26.973 1.00 72.31 107 HIS A O 1
ATOM 877 N N . ILE A 1 108 ? 18.577 0.161 -28.999 1.00 72.81 108 ILE A N 1
ATOM 878 C CA . ILE A 1 108 ? 17.237 0.544 -29.484 1.00 72.81 108 ILE A CA 1
ATOM 879 C C . ILE A 1 108 ? 16.137 -0.024 -28.583 1.00 72.81 108 ILE A C 1
ATOM 881 O O . ILE A 1 108 ? 15.259 0.708 -28.122 1.00 72.81 108 ILE A O 1
ATOM 885 N N . GLU A 1 109 ? 16.195 -1.321 -28.272 1.00 72.94 109 GLU A N 1
ATOM 886 C CA . GLU A 1 109 ? 15.205 -1.937 -27.392 1.00 72.94 109 GLU A CA 1
ATOM 887 C C . GLU A 1 109 ? 15.272 -1.345 -25.976 1.00 72.94 109 GLU A C 1
ATOM 889 O O . GLU A 1 109 ? 14.232 -1.132 -25.354 1.00 72.94 109 GLU A O 1
ATOM 894 N N . ALA A 1 110 ? 16.470 -1.014 -25.475 1.00 71.88 110 ALA A N 1
ATOM 895 C CA . ALA A 1 110 ? 16.633 -0.370 -24.169 1.00 71.88 110 ALA A CA 1
ATOM 896 C C . ALA A 1 110 ? 15.949 1.000 -24.110 1.00 71.88 110 ALA A C 1
ATOM 898 O O . ALA A 1 110 ? 15.258 1.295 -23.134 1.00 71.88 110 ALA A O 1
ATOM 899 N N . VAL A 1 111 ? 16.103 1.806 -25.162 1.00 75.19 111 VAL A N 1
ATOM 900 C CA . VAL A 1 111 ? 15.467 3.123 -25.280 1.00 75.19 111 VAL A CA 1
ATOM 901 C C . VAL A 1 111 ? 13.944 2.998 -25.309 1.00 75.19 111 VAL A C 1
ATOM 903 O O . VAL A 1 111 ? 13.276 3.697 -24.549 1.00 75.19 111 VAL A O 1
ATOM 906 N N . GLY A 1 112 ? 13.396 2.049 -26.077 1.00 73.81 112 GLY A N 1
ATOM 907 C CA . GLY A 1 112 ? 11.950 1.795 -26.110 1.00 73.8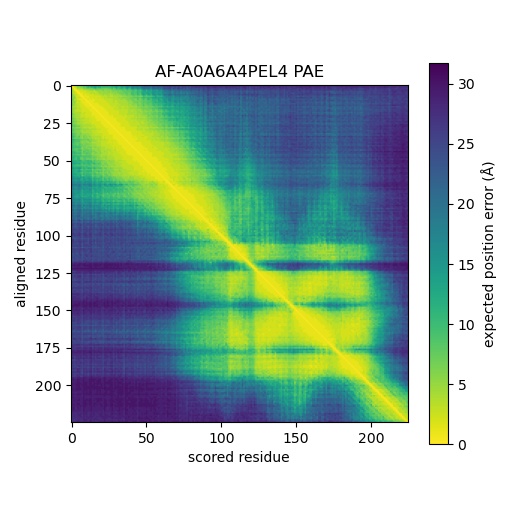1 112 GLY A CA 1
ATOM 908 C C . GLY A 1 112 ? 11.369 1.452 -24.733 1.00 73.81 112 GLY A C 1
ATOM 909 O O . GLY A 1 112 ? 10.338 1.993 -24.329 1.00 73.81 112 GLY A O 1
ATOM 910 N N . PHE A 1 113 ? 12.070 0.615 -23.960 1.00 72.44 113 PHE A N 1
ATOM 911 C CA . PHE A 1 113 ? 11.686 0.328 -22.575 1.00 72.44 113 PHE A CA 1
ATOM 912 C C . PHE A 1 113 ? 11.759 1.580 -21.687 1.00 72.44 113 PHE A C 1
ATOM 914 O O . PHE A 1 113 ? 10.804 1.877 -20.973 1.00 72.44 113 PHE A O 1
ATOM 921 N N . ILE A 1 114 ? 12.851 2.345 -21.734 1.00 73.88 114 ILE A N 1
ATOM 922 C CA . ILE A 1 114 ? 13.015 3.552 -20.903 1.00 73.88 114 ILE A CA 1
ATOM 923 C C . ILE A 1 114 ? 11.899 4.575 -21.181 1.00 73.88 114 ILE A C 1
ATOM 925 O O . ILE A 1 114 ? 11.304 5.117 -20.243 1.00 73.88 114 ILE A O 1
ATOM 929 N N . CYS A 1 115 ? 11.571 4.798 -22.456 1.00 73.62 115 CYS A N 1
ATOM 930 C CA . CYS A 1 115 ? 10.545 5.747 -22.885 1.00 73.62 115 CYS A CA 1
ATOM 931 C C . CYS A 1 115 ? 9.125 5.311 -22.487 1.00 73.62 115 CYS A C 1
ATOM 933 O O . CYS A 1 115 ? 8.353 6.137 -21.990 1.00 73.62 115 CYS A O 1
ATOM 935 N N . ALA A 1 116 ? 8.786 4.023 -22.622 1.00 73.25 116 ALA A N 1
ATOM 936 C CA . ALA A 1 116 ? 7.465 3.497 -22.262 1.00 73.25 116 ALA A CA 1
ATOM 937 C C . ALA A 1 116 ? 7.128 3.685 -20.771 1.00 73.25 116 ALA A C 1
ATOM 939 O O . ALA A 1 116 ? 5.982 3.973 -20.420 1.00 73.25 116 ALA A O 1
ATOM 940 N N . TYR A 1 117 ? 8.130 3.572 -19.893 1.00 71.19 117 TYR A N 1
ATOM 941 C CA . TYR A 1 117 ? 7.946 3.669 -18.442 1.00 71.19 117 TYR A CA 1
ATOM 942 C C . TYR A 1 117 ? 8.189 5.076 -17.866 1.00 71.19 117 TYR A C 1
ATOM 944 O O . TYR A 1 117 ? 8.082 5.245 -16.651 1.00 71.19 117 TYR A O 1
ATOM 952 N N . LYS A 1 118 ? 8.458 6.092 -18.710 1.00 67.44 118 LYS A N 1
ATOM 953 C CA . LYS A 1 118 ? 8.646 7.511 -18.321 1.00 67.44 118 LYS A CA 1
ATOM 954 C C . LYS A 1 118 ? 9.540 7.682 -17.087 1.00 67.44 118 LYS A C 1
ATOM 956 O O . LYS A 1 118 ? 9.194 8.401 -16.150 1.00 67.44 118 LYS A O 1
ATOM 961 N N . LEU A 1 119 ? 10.665 6.979 -17.056 1.00 60.81 119 LEU A N 1
ATOM 962 C CA . LEU A 1 119 ? 11.579 7.022 -15.920 1.00 60.81 119 LEU A CA 1
ATOM 963 C C . LEU A 1 119 ? 12.262 8.398 -15.876 1.00 60.81 119 LEU A C 1
ATOM 965 O O . LEU A 1 119 ? 12.911 8.800 -16.834 1.00 60.81 119 LEU A O 1
ATOM 969 N N . ILE A 1 120 ? 12.062 9.136 -14.779 1.00 56.19 120 ILE A N 1
ATOM 970 C CA . ILE A 1 120 ? 12.435 10.559 -14.642 1.00 56.19 120 ILE A CA 1
ATOM 971 C C . ILE A 1 120 ? 13.910 10.769 -14.240 1.00 56.19 120 ILE A C 1
ATOM 973 O O . ILE A 1 120 ? 14.381 11.899 -14.214 1.00 56.19 120 ILE A O 1
ATOM 977 N N . GLU A 1 121 ? 14.697 9.734 -13.956 1.00 55.19 121 GLU A N 1
ATOM 978 C CA . GLU A 1 121 ? 16.048 9.953 -13.419 1.00 55.19 121 GLU A CA 1
ATOM 979 C C . GLU A 1 121 ? 17.134 9.970 -14.508 1.00 55.19 121 GLU A C 1
ATOM 981 O O . GLU A 1 121 ? 17.766 8.960 -14.800 1.00 55.19 121 GLU A O 1
ATOM 986 N N . ASN A 1 122 ? 17.330 11.162 -15.088 1.00 48.41 122 ASN A N 1
ATOM 987 C CA . ASN A 1 122 ? 18.604 11.775 -15.515 1.00 48.41 122 ASN A CA 1
ATOM 988 C C . ASN A 1 122 ? 19.638 10.936 -16.294 1.00 48.41 122 ASN A C 1
ATOM 990 O O . ASN A 1 122 ? 20.829 11.235 -16.233 1.00 48.41 122 ASN A O 1
ATOM 994 N N . TYR A 1 123 ? 19.222 9.930 -17.056 1.00 54.69 123 TYR A N 1
ATOM 995 C CA . TYR A 1 123 ? 20.080 9.314 -18.067 1.00 54.69 123 TYR A CA 1
ATOM 996 C C . TYR A 1 123 ? 19.385 9.439 -19.412 1.00 54.69 123 TYR A C 1
ATOM 998 O O . TYR A 1 123 ? 18.370 8.786 -19.657 1.00 54.69 123 TYR A O 1
ATOM 1006 N N . GLU A 1 124 ? 19.883 10.363 -20.230 1.00 73.88 124 GLU A N 1
ATOM 1007 C CA . GLU A 1 124 ? 19.277 10.740 -21.495 1.00 73.88 124 GLU A CA 1
ATOM 1008 C C . GLU A 1 124 ? 19.350 9.528 -22.433 1.00 73.88 124 GLU A C 1
ATOM 1010 O O . GLU A 1 124 ? 20.445 9.074 -22.757 1.00 73.88 124 GLU A O 1
ATOM 1015 N N . PRO A 1 125 ? 18.220 8.984 -22.917 1.00 73.69 125 PRO A N 1
ATOM 1016 C CA . PRO A 1 125 ? 18.201 7.992 -23.995 1.00 73.69 125 PRO A CA 1
ATOM 1017 C C . PRO A 1 125 ? 19.136 8.341 -25.167 1.00 73.69 125 PRO A C 1
ATOM 1019 O O . PRO A 1 125 ? 19.628 7.455 -25.855 1.00 73.69 125 PRO A O 1
ATOM 1022 N N . ILE A 1 126 ? 19.429 9.630 -25.340 1.00 75.19 126 ILE A N 1
ATOM 1023 C CA . ILE A 1 126 ? 20.395 10.188 -26.283 1.00 75.19 126 ILE A CA 1
ATOM 1024 C C . ILE A 1 126 ? 21.822 9.670 -26.069 1.00 75.19 126 ILE A C 1
ATOM 1026 O O . ILE A 1 126 ? 22.470 9.372 -27.065 1.00 75.19 126 ILE A O 1
ATOM 1030 N N . ASP A 1 127 ? 22.313 9.504 -24.839 1.00 78.25 127 ASP A N 1
ATOM 1031 C CA . ASP A 1 127 ? 23.679 9.010 -24.592 1.00 78.25 127 ASP A CA 1
ATOM 1032 C C . ASP A 1 127 ? 23.853 7.577 -25.115 1.00 78.25 127 ASP A C 1
ATOM 1034 O O . ASP A 1 127 ? 24.837 7.263 -25.785 1.00 78.25 127 ASP A O 1
ATOM 1038 N N . LEU A 1 128 ? 22.842 6.728 -24.895 1.00 78.06 128 LEU A N 1
ATOM 1039 C CA . LEU A 1 128 ? 22.813 5.355 -25.413 1.00 78.06 128 LEU A CA 1
ATOM 1040 C C . LEU A 1 128 ? 22.735 5.330 -26.945 1.00 78.06 128 LEU A C 1
ATOM 1042 O O . LEU A 1 128 ? 23.400 4.518 -27.590 1.00 78.06 128 LEU A O 1
ATOM 1046 N N . LEU A 1 129 ? 21.938 6.226 -27.537 1.00 83.56 129 LEU A N 1
ATOM 1047 C CA . LEU A 1 129 ? 21.849 6.354 -28.992 1.00 83.56 129 LEU A CA 1
ATOM 1048 C C . LEU A 1 129 ? 23.161 6.888 -29.591 1.00 83.56 129 LEU A C 1
ATOM 1050 O O . LEU A 1 129 ? 23.593 6.396 -30.632 1.00 83.56 129 LEU A O 1
ATOM 1054 N N . ARG A 1 130 ? 23.843 7.829 -28.927 1.00 84.88 130 ARG A N 1
ATOM 1055 C CA . ARG A 1 130 ? 25.157 8.344 -29.349 1.00 84.88 130 ARG A CA 1
ATOM 1056 C C . ARG A 1 130 ? 26.228 7.261 -29.317 1.00 84.88 130 ARG A C 1
ATOM 1058 O O . ARG A 1 130 ? 26.980 7.134 -30.282 1.00 84.88 130 ARG A O 1
ATOM 1065 N N . GLU A 1 131 ? 26.275 6.455 -28.259 1.00 83.12 131 GLU A N 1
ATOM 1066 C CA . GLU A 1 131 ? 27.201 5.320 -28.166 1.00 83.12 131 GLU A CA 1
ATOM 1067 C C . GLU A 1 131 ? 26.952 4.305 -29.295 1.00 83.12 131 GLU A C 1
ATOM 1069 O O . GLU A 1 131 ? 27.893 3.808 -29.919 1.00 83.12 131 GLU A O 1
ATOM 1074 N N . GLN A 1 132 ? 25.684 4.037 -29.627 1.00 83.75 132 GLN A N 1
ATOM 1075 C CA . GLN A 1 132 ? 25.333 3.176 -30.758 1.00 83.75 132 GLN A CA 1
ATOM 1076 C C . GLN A 1 132 ? 25.818 3.748 -32.100 1.00 83.75 132 GLN A C 1
ATOM 1078 O O . GLN A 1 132 ? 26.413 3.009 -32.888 1.00 83.75 132 GLN A O 1
ATOM 1083 N N . VAL A 1 133 ? 25.602 5.044 -32.350 1.00 87.00 133 VAL A N 1
ATOM 1084 C CA . VAL A 1 133 ? 26.064 5.733 -33.571 1.00 87.00 133 VAL A CA 1
ATOM 1085 C C . VAL A 1 133 ? 27.588 5.654 -33.698 1.00 87.00 133 VAL A C 1
ATOM 1087 O O . VAL A 1 133 ? 28.109 5.291 -34.754 1.00 87.00 133 VAL A O 1
ATOM 1090 N N . GLN A 1 134 ? 28.318 5.914 -32.611 1.00 86.94 134 GLN A N 1
ATOM 1091 C CA . GLN A 1 134 ? 29.782 5.839 -32.597 1.00 86.94 134 GLN A CA 1
ATOM 1092 C C . GLN A 1 134 ? 30.298 4.415 -32.842 1.00 86.94 134 GLN A C 1
ATOM 1094 O O . GLN A 1 134 ? 31.239 4.224 -33.613 1.00 86.94 134 GLN A O 1
ATOM 1099 N N . ASN A 1 135 ? 29.661 3.406 -32.243 1.00 84.12 135 ASN A N 1
ATOM 1100 C CA . ASN A 1 135 ? 30.018 2.004 -32.458 1.00 84.12 135 ASN A CA 1
ATOM 1101 C C . ASN A 1 135 ? 29.804 1.569 -33.916 1.00 84.12 135 ASN A C 1
ATOM 1103 O O . ASN A 1 135 ? 30.675 0.913 -34.489 1.00 84.12 135 ASN A O 1
ATOM 1107 N N . ALA A 1 136 ? 28.683 1.961 -34.534 1.00 85.75 136 ALA A N 1
ATOM 1108 C CA . ALA A 1 136 ? 28.408 1.664 -35.942 1.00 85.75 136 ALA A CA 1
ATOM 1109 C C . ALA A 1 136 ? 29.475 2.276 -36.867 1.00 85.75 136 ALA A C 1
ATOM 1111 O O . ALA A 1 136 ? 30.000 1.588 -37.747 1.00 85.75 136 ALA A O 1
ATOM 1112 N N . ARG A 1 137 ? 29.866 3.527 -36.595 1.00 88.88 137 ARG A N 1
ATOM 1113 C CA . ARG A 1 137 ? 30.934 4.225 -37.318 1.00 88.88 137 ARG A CA 1
ATOM 1114 C C . ARG A 1 137 ? 32.282 3.515 -37.190 1.00 88.88 137 ARG A C 1
ATOM 1116 O O . ARG A 1 137 ? 32.945 3.270 -38.195 1.00 88.88 137 ARG A O 1
ATOM 1123 N N . LEU A 1 138 ? 32.682 3.137 -35.973 1.00 86.44 138 LEU A N 1
ATOM 1124 C CA . LEU A 1 138 ? 33.956 2.448 -35.726 1.00 86.44 138 LEU A CA 1
ATOM 1125 C C . LEU A 1 138 ? 34.045 1.101 -36.457 1.00 86.44 138 LEU A C 1
ATOM 1127 O O . LEU A 1 138 ? 35.084 0.783 -37.037 1.00 86.44 138 LEU A O 1
ATOM 1131 N N . ILE A 1 139 ? 32.961 0.319 -36.458 1.00 84.75 139 ILE A N 1
ATOM 1132 C CA . ILE A 1 139 ? 32.901 -0.971 -37.163 1.00 84.75 139 ILE A CA 1
ATOM 1133 C C . ILE A 1 139 ? 33.096 -0.775 -38.672 1.00 84.75 139 ILE A C 1
ATOM 1135 O O . ILE A 1 139 ? 33.884 -1.500 -39.291 1.00 84.75 139 ILE A O 1
ATOM 1139 N N . CYS A 1 140 ? 32.414 0.213 -39.256 1.00 84.50 140 CYS A N 1
ATOM 1140 C CA . CYS A 1 140 ? 32.549 0.533 -40.673 1.00 84.50 140 CYS A CA 1
ATOM 1141 C C . CYS A 1 140 ? 33.970 0.994 -41.012 1.00 84.50 140 CYS A C 1
ATOM 1143 O O . CYS A 1 140 ? 34.612 0.444 -41.910 1.00 84.50 140 CYS A O 1
ATOM 1145 N N . GLU A 1 141 ? 34.515 1.934 -40.237 1.00 85.56 141 GLU A N 1
ATOM 1146 C CA . GLU A 1 141 ? 35.860 2.460 -40.455 1.00 85.56 141 GLU A CA 1
ATOM 1147 C C . GLU A 1 141 ? 36.940 1.374 -40.387 1.00 85.56 141 GLU A C 1
ATOM 1149 O O . GLU A 1 141 ? 37.828 1.346 -41.242 1.00 85.56 141 GLU A O 1
ATOM 1154 N N . ASN A 1 142 ? 36.877 0.473 -39.403 1.00 83.94 142 ASN A N 1
ATOM 1155 C CA . ASN A 1 142 ? 37.847 -0.618 -39.267 1.00 83.94 142 ASN A CA 1
ATOM 1156 C C . ASN A 1 142 ? 37.766 -1.581 -40.455 1.00 83.94 142 ASN A C 1
ATOM 1158 O O . ASN A 1 142 ? 38.784 -1.874 -41.085 1.00 83.94 142 ASN A O 1
ATOM 1162 N N . SER A 1 143 ? 36.548 -1.974 -40.834 1.00 80.00 143 SER A N 1
ATOM 1163 C CA . SER A 1 143 ? 36.311 -2.841 -41.994 1.00 80.00 143 SER A CA 1
ATOM 1164 C C . SER A 1 143 ? 36.851 -2.216 -43.284 1.00 80.00 143 SER A C 1
ATOM 1166 O O . SER A 1 143 ? 37.454 -2.899 -44.110 1.00 80.00 143 SER A O 1
ATOM 1168 N N . CYS A 1 144 ? 36.701 -0.899 -43.442 1.00 76.81 144 CYS A N 1
ATOM 1169 C CA . CYS A 1 144 ? 37.173 -0.156 -44.608 1.00 76.81 144 CYS A CA 1
ATOM 1170 C C . CYS A 1 144 ? 38.694 0.071 -44.640 1.00 76.81 144 CYS A C 1
ATOM 1172 O O . CYS A 1 144 ? 39.261 0.215 -45.732 1.00 76.81 144 CYS A O 1
ATOM 1174 N N . LYS A 1 145 ? 39.356 0.102 -43.476 1.00 77.44 145 LYS A N 1
ATOM 1175 C CA . LYS A 1 145 ? 40.816 0.260 -43.338 1.00 77.44 145 LYS A CA 1
ATOM 1176 C C . LYS A 1 145 ? 41.565 -1.063 -43.534 1.00 77.44 145 LYS A C 1
ATOM 1178 O O . LYS A 1 145 ? 42.634 -1.065 -44.141 1.00 77.44 145 LYS A O 1
ATOM 1183 N N . GLU A 1 146 ? 41.009 -2.178 -43.064 1.00 71.56 146 GLU A N 1
ATOM 1184 C CA . GLU A 1 146 ? 41.679 -3.488 -43.074 1.00 71.56 146 GLU A CA 1
ATOM 1185 C C . GLU A 1 146 ? 41.658 -4.191 -44.440 1.00 71.56 146 GLU A C 1
ATOM 1187 O O . GLU A 1 146 ? 42.519 -5.026 -44.722 1.00 71.56 146 GLU A O 1
ATOM 1192 N N . THR A 1 147 ? 40.714 -3.844 -45.323 1.00 65.25 147 THR A N 1
ATOM 1193 C CA . THR A 1 147 ? 40.537 -4.533 -46.609 1.00 65.25 147 THR A CA 1
ATOM 1194 C C . THR A 1 147 ? 40.645 -3.614 -47.823 1.00 65.25 147 THR A C 1
ATOM 1196 O O . THR A 1 147 ? 40.123 -2.499 -47.867 1.00 65.25 147 THR A O 1
ATOM 1199 N N . LYS A 1 148 ? 41.286 -4.118 -48.883 1.00 74.56 148 LYS A N 1
ATOM 1200 C CA . LYS A 1 148 ? 41.246 -3.503 -50.222 1.00 74.56 148 LYS A CA 1
ATOM 1201 C C . LYS A 1 148 ? 40.008 -3.931 -51.017 1.00 74.56 148 LYS A C 1
ATOM 1203 O O . LYS A 1 148 ? 39.781 -3.398 -52.099 1.00 74.56 148 LYS A O 1
ATOM 1208 N N . SER A 1 149 ? 39.229 -4.891 -50.506 1.00 80.06 149 SER A N 1
ATOM 1209 C CA . SER A 1 149 ? 38.054 -5.410 -51.201 1.00 80.06 149 SER A CA 1
ATOM 1210 C C . SER A 1 149 ? 36.923 -4.393 -51.191 1.00 80.06 149 SER A C 1
ATOM 1212 O O . SER A 1 149 ? 36.365 -4.063 -50.147 1.00 80.06 149 SER A O 1
ATOM 1214 N N . PHE A 1 150 ? 36.568 -3.935 -52.383 1.00 72.62 150 PHE A N 1
ATOM 1215 C CA . PHE A 1 150 ? 35.461 -3.019 -52.610 1.00 72.62 150 PHE A CA 1
ATOM 1216 C C . PHE A 1 150 ? 34.122 -3.581 -52.103 1.00 72.62 150 PHE A C 1
ATOM 1218 O O . PHE A 1 150 ? 33.377 -2.875 -51.432 1.00 72.62 150 PHE A O 1
ATOM 1225 N N . GLU A 1 151 ? 33.852 -4.866 -52.341 1.00 79.75 151 GLU A N 1
ATOM 1226 C CA . GLU A 1 151 ? 32.613 -5.520 -51.902 1.00 79.75 151 GLU A CA 1
ATOM 1227 C C . GLU A 1 151 ? 32.460 -5.502 -50.373 1.00 79.75 151 GLU A C 1
ATOM 1229 O O . GLU A 1 151 ? 31.361 -5.321 -49.853 1.00 79.75 151 GLU A O 1
ATOM 1234 N N . ILE A 1 152 ? 33.569 -5.646 -49.642 1.00 78.62 152 ILE A N 1
ATOM 1235 C CA . ILE A 1 152 ? 33.557 -5.610 -48.175 1.00 78.62 152 ILE A CA 1
ATOM 1236 C C . ILE A 1 152 ? 33.309 -4.180 -47.674 1.00 78.62 152 ILE A C 1
ATOM 1238 O O . ILE A 1 152 ? 32.571 -4.003 -46.709 1.00 78.62 152 ILE A O 1
ATOM 1242 N N . LYS A 1 153 ? 33.852 -3.159 -48.355 1.00 81.81 153 LYS A N 1
ATOM 1243 C CA . LYS A 1 153 ? 33.609 -1.745 -48.017 1.00 81.81 153 LYS A CA 1
ATOM 1244 C C . LYS A 1 153 ? 32.154 -1.342 -48.218 1.00 81.81 153 LYS A C 1
ATOM 1246 O O . LYS A 1 153 ? 31.576 -0.724 -47.335 1.00 81.81 153 LYS A O 1
ATOM 1251 N N . VAL A 1 154 ? 31.552 -1.732 -49.343 1.00 82.19 154 VAL A N 1
ATOM 1252 C CA . VAL A 1 154 ? 30.133 -1.451 -49.611 1.00 82.19 154 VAL A CA 1
ATOM 1253 C C . VAL A 1 154 ? 29.243 -2.121 -48.566 1.00 82.19 154 VAL A C 1
ATOM 1255 O O . VAL A 1 154 ? 28.409 -1.449 -47.978 1.00 82.19 154 VAL A O 1
ATOM 1258 N N . LYS A 1 155 ? 29.490 -3.396 -48.229 1.00 85.94 155 LYS A N 1
ATOM 1259 C CA . LYS A 1 155 ? 28.735 -4.089 -47.167 1.00 85.94 155 LYS A CA 1
ATOM 1260 C C . LYS A 1 155 ? 28.879 -3.423 -45.797 1.00 85.94 155 LYS A C 1
ATOM 1262 O O . LYS A 1 155 ? 27.917 -3.391 -45.037 1.00 85.94 155 LYS A O 1
ATOM 1267 N N . ALA A 1 156 ? 30.065 -2.910 -45.471 1.00 84.88 156 ALA A N 1
ATOM 1268 C CA . ALA A 1 156 ? 30.294 -2.188 -44.223 1.00 84.88 156 ALA A CA 1
ATOM 1269 C C . ALA A 1 156 ? 29.520 -0.858 -44.182 1.00 84.88 156 ALA A C 1
ATOM 1271 O O . ALA A 1 156 ? 28.890 -0.555 -43.170 1.00 84.88 156 ALA A O 1
ATOM 1272 N N . ILE A 1 157 ? 29.511 -0.119 -45.297 1.00 84.50 157 ILE A N 1
ATOM 1273 C CA . ILE A 1 157 ? 28.745 1.123 -45.460 1.00 84.50 157 ILE A CA 1
ATOM 1274 C C . ILE A 1 157 ? 27.236 0.856 -45.369 1.00 84.50 157 ILE A C 1
ATOM 1276 O O . ILE A 1 157 ? 26.553 1.514 -44.587 1.00 84.50 157 ILE A O 1
ATOM 1280 N N . ASP A 1 158 ? 26.720 -0.136 -46.100 1.00 87.00 158 ASP A N 1
ATOM 1281 C CA . ASP A 1 158 ? 25.301 -0.515 -46.064 1.00 87.00 158 ASP A CA 1
ATOM 1282 C C . ASP A 1 158 ? 24.868 -0.887 -44.637 1.00 87.00 158 ASP A C 1
ATOM 1284 O O . ASP A 1 158 ? 23.791 -0.507 -44.177 1.00 87.00 158 ASP A O 1
ATOM 1288 N N . GLN A 1 159 ? 25.734 -1.587 -43.899 1.00 87.88 159 GLN A N 1
ATOM 1289 C CA . GLN A 1 159 ? 25.471 -1.963 -42.515 1.00 87.88 159 GLN A CA 1
ATOM 1290 C C . GLN A 1 159 ? 25.490 -0.762 -41.552 1.00 87.88 159 GLN A C 1
ATOM 1292 O O . GLN A 1 159 ? 24.696 -0.745 -40.607 1.00 87.88 159 GLN A O 1
ATOM 1297 N N . GLU A 1 160 ? 26.359 0.235 -41.770 1.00 89.19 160 GLU A N 1
ATOM 1298 C CA . GLU A 1 160 ? 26.340 1.506 -4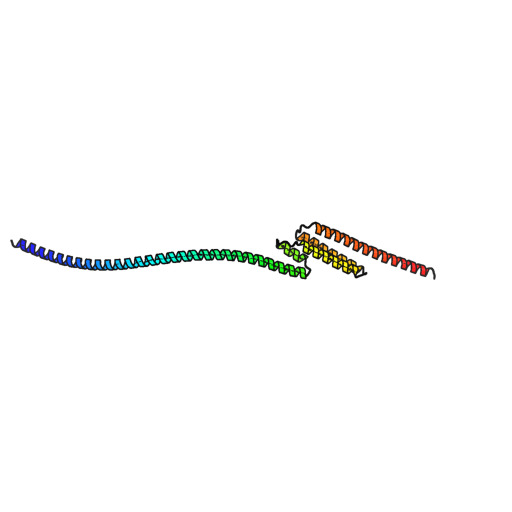1.025 1.00 89.19 160 GLU A CA 1
ATOM 1299 C C . GLU A 1 160 ? 25.029 2.257 -41.290 1.00 89.19 160 GLU A C 1
ATOM 1301 O O . GLU A 1 160 ? 24.355 2.635 -40.334 1.00 89.19 160 GLU A O 1
ATOM 1306 N N . ILE A 1 161 ? 24.607 2.379 -42.556 1.00 88.94 161 ILE A N 1
ATOM 1307 C CA . ILE A 1 161 ? 23.353 3.048 -42.943 1.00 88.94 161 ILE A CA 1
ATOM 1308 C C . ILE A 1 161 ? 22.143 2.385 -42.272 1.00 88.94 161 ILE A C 1
ATOM 1310 O O . ILE A 1 161 ? 21.370 3.070 -41.608 1.00 88.94 161 ILE A O 1
ATOM 1314 N N . VAL A 1 162 ? 22.015 1.055 -42.350 1.00 88.81 162 VAL A N 1
ATOM 1315 C CA . VAL A 1 162 ? 20.902 0.321 -41.712 1.00 88.81 162 VAL A CA 1
ATOM 1316 C C . VAL A 1 162 ? 20.858 0.554 -40.197 1.00 88.81 162 VAL A C 1
ATOM 1318 O O . VAL A 1 162 ? 19.780 0.705 -39.612 1.00 88.81 162 VAL A O 1
ATOM 1321 N N . ASN A 1 163 ? 22.022 0.599 -39.541 1.00 87.50 163 ASN A N 1
ATOM 1322 C CA . ASN A 1 163 ? 22.099 0.876 -38.107 1.00 87.50 163 ASN A CA 1
ATOM 1323 C C . ASN A 1 163 ? 21.663 2.312 -37.777 1.00 87.50 163 ASN A C 1
ATOM 1325 O O . ASN A 1 163 ? 20.940 2.514 -36.800 1.00 87.50 163 ASN A O 1
ATOM 1329 N N . LEU A 1 164 ? 22.079 3.290 -38.584 1.00 90.25 164 LEU A N 1
ATOM 1330 C CA . LEU A 1 164 ? 21.720 4.701 -38.432 1.00 90.25 164 LEU A CA 1
ATOM 1331 C C . LEU A 1 164 ? 20.222 4.952 -38.687 1.00 90.25 164 LEU A C 1
ATOM 1333 O O . LEU A 1 164 ? 19.577 5.629 -37.884 1.00 90.25 164 LEU A O 1
ATOM 1337 N N . ASP A 1 165 ? 19.642 4.336 -39.721 1.00 90.19 165 ASP A N 1
ATOM 1338 C CA . ASP A 1 165 ? 18.197 4.379 -39.996 1.00 90.19 165 ASP A CA 1
ATOM 1339 C C . ASP A 1 165 ? 17.387 3.814 -38.824 1.00 90.19 165 ASP A C 1
ATOM 1341 O O . ASP A 1 165 ? 16.380 4.386 -38.403 1.00 90.19 165 ASP A O 1
ATOM 1345 N N . SER A 1 166 ? 17.867 2.718 -38.229 1.00 88.31 166 SER A N 1
ATOM 1346 C CA . SER A 1 166 ? 17.225 2.109 -37.061 1.00 88.31 166 SER A CA 1
ATOM 1347 C C . SER A 1 166 ? 17.232 3.045 -35.839 1.00 88.31 166 SER A C 1
ATOM 1349 O O . SER A 1 166 ? 16.277 3.052 -35.058 1.00 88.31 166 SER A O 1
ATOM 1351 N N . VAL A 1 167 ? 18.274 3.873 -35.675 1.00 88.06 167 VAL A N 1
ATOM 1352 C CA . VAL A 1 167 ? 18.335 4.906 -34.623 1.00 88.06 167 VAL A CA 1
ATOM 1353 C C . VAL A 1 167 ? 17.343 6.039 -34.897 1.00 88.06 167 VAL A C 1
ATOM 1355 O O . VAL A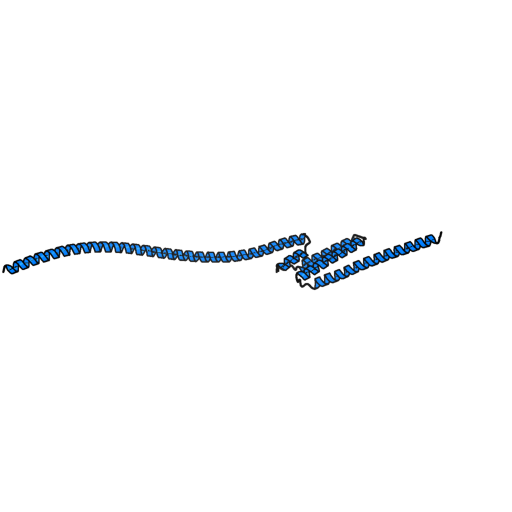 1 167 ? 16.618 6.436 -33.983 1.00 88.06 167 VAL A O 1
ATOM 1358 N N . LEU A 1 168 ? 17.253 6.530 -36.138 1.00 87.69 168 LEU A N 1
ATOM 1359 C CA . LEU A 1 168 ? 16.272 7.555 -36.520 1.00 87.69 168 LEU A CA 1
ATOM 1360 C C . LEU A 1 168 ? 14.832 7.076 -36.298 1.00 87.69 168 LEU A C 1
ATOM 1362 O O . LEU A 1 168 ? 14.014 7.812 -35.737 1.00 87.69 168 LEU A O 1
ATOM 1366 N N . GLN A 1 169 ? 14.542 5.824 -36.661 1.00 88.56 169 GLN A N 1
ATOM 1367 C CA . GLN A 1 169 ? 13.239 5.210 -36.415 1.00 88.56 169 GLN A CA 1
ATOM 1368 C C . GLN A 1 169 ? 12.923 5.160 -34.914 1.00 88.56 169 GLN A C 1
ATOM 1370 O O . GLN A 1 169 ? 11.848 5.582 -34.494 1.00 88.56 169 GLN A O 1
ATOM 1375 N N . CYS A 1 170 ? 13.889 4.749 -34.086 1.00 85.31 170 CYS A N 1
ATOM 1376 C CA . CYS A 1 170 ? 13.738 4.726 -32.630 1.00 85.31 170 CYS A CA 1
ATOM 1377 C C . CYS A 1 170 ? 13.443 6.117 -32.039 1.00 85.31 170 CYS A C 1
ATOM 1379 O O . CYS A 1 170 ? 12.624 6.236 -31.123 1.00 85.31 170 CYS A O 1
ATOM 1381 N N . ILE A 1 171 ? 14.097 7.169 -32.542 1.00 84.94 171 ILE A N 1
ATOM 1382 C CA . ILE A 1 171 ? 13.856 8.562 -32.126 1.00 84.94 171 ILE A CA 1
ATOM 1383 C C . ILE A 1 171 ? 12.416 8.978 -32.453 1.00 84.94 171 ILE A C 1
ATOM 1385 O O . ILE A 1 171 ? 11.743 9.570 -31.601 1.00 84.94 171 ILE A O 1
ATOM 1389 N N . SER A 1 172 ? 11.937 8.630 -33.653 1.00 85.19 172 SER A N 1
ATOM 1390 C CA . SER A 1 172 ? 10.575 8.919 -34.114 1.00 85.19 172 SER A CA 1
ATOM 1391 C C . SER A 1 172 ? 9.519 8.191 -33.275 1.00 85.19 172 SER A C 1
ATOM 1393 O O . SER A 1 172 ? 8.646 8.836 -32.690 1.00 85.19 172 SER A O 1
ATOM 1395 N N . ASP A 1 173 ? 9.659 6.871 -33.118 1.00 84.25 173 ASP A N 1
ATOM 1396 C CA . ASP A 1 173 ? 8.694 6.010 -32.419 1.00 84.25 173 ASP A CA 1
ATOM 1397 C C . ASP A 1 173 ? 8.503 6.413 -30.948 1.00 84.25 173 ASP A C 1
ATOM 1399 O O . ASP A 1 173 ? 7.411 6.301 -30.388 1.00 84.25 173 ASP A O 1
ATOM 1403 N N . ASN A 1 174 ? 9.566 6.919 -30.317 1.00 80.06 174 ASN A N 1
ATOM 1404 C CA . ASN A 1 174 ? 9.570 7.298 -28.906 1.00 80.06 174 ASN A CA 1
ATOM 1405 C C . ASN A 1 174 ? 9.361 8.803 -28.667 1.00 80.06 174 ASN A C 1
ATOM 1407 O O . ASN A 1 174 ? 9.422 9.250 -27.519 1.00 80.06 174 ASN A O 1
ATOM 1411 N N . ASN A 1 175 ? 9.089 9.591 -29.716 1.00 79.25 175 ASN A N 1
ATOM 1412 C CA . ASN A 1 175 ? 8.923 11.049 -29.649 1.00 79.25 175 ASN A CA 1
ATOM 1413 C C . ASN A 1 175 ? 10.091 11.772 -28.943 1.00 79.25 175 ASN A C 1
ATOM 1415 O O . ASN A 1 175 ? 9.883 12.741 -28.200 1.00 79.25 175 ASN A O 1
ATOM 1419 N N . ILE A 1 176 ? 11.325 11.300 -29.149 1.00 79.69 176 ILE A N 1
ATOM 1420 C CA . ILE A 1 176 ? 12.521 11.878 -28.524 1.00 79.69 176 ILE A CA 1
ATOM 1421 C C . ILE A 1 176 ? 12.855 13.191 -29.244 1.00 79.69 176 ILE A C 1
ATOM 1423 O O . ILE A 1 176 ? 13.203 13.207 -30.422 1.00 79.69 176 ILE A O 1
ATOM 1427 N N . LYS A 1 177 ? 12.745 14.323 -28.542 1.00 70.69 177 LYS A N 1
ATOM 1428 C CA . LYS A 1 177 ? 13.026 15.653 -29.106 1.00 70.69 177 LYS A CA 1
ATOM 1429 C C . LYS A 1 177 ? 14.518 15.972 -29.030 1.00 70.69 177 LYS A C 1
ATOM 1431 O O . LYS A 1 177 ? 14.937 16.705 -28.141 1.00 70.69 177 LYS A O 1
ATOM 1436 N N . PHE A 1 178 ? 15.306 15.438 -29.960 1.00 73.94 178 PHE A N 1
ATOM 1437 C CA . PHE A 1 178 ? 16.739 15.726 -30.027 1.00 73.94 178 PHE A CA 1
ATOM 1438 C C . PHE A 1 178 ? 17.186 16.004 -31.467 1.00 73.94 178 PHE A C 1
ATOM 1440 O O . PHE A 1 178 ? 17.619 15.117 -32.201 1.00 73.94 178 PHE A O 1
ATOM 1447 N N . HIS A 1 179 ? 17.008 17.260 -31.879 1.00 73.19 179 HIS A N 1
ATOM 1448 C CA . HIS A 1 179 ? 17.179 17.695 -33.265 1.00 73.19 179 HIS A CA 1
ATOM 1449 C C . HIS A 1 179 ? 18.630 17.573 -33.753 1.00 73.19 179 HIS A C 1
ATOM 1451 O O . HIS A 1 179 ? 18.851 17.160 -34.886 1.00 73.19 179 HIS A O 1
ATOM 1457 N N . ASP A 1 180 ? 19.607 17.833 -32.881 1.00 80.88 180 ASP A N 1
ATOM 1458 C CA . ASP A 1 180 ? 21.024 17.838 -33.256 1.00 80.88 180 ASP A CA 1
ATOM 1459 C C . ASP A 1 180 ? 21.526 16.444 -33.667 1.00 80.88 180 ASP A C 1
ATOM 1461 O O . ASP A 1 180 ? 22.173 16.310 -34.700 1.00 80.88 180 ASP A O 1
ATOM 1465 N N . LEU A 1 181 ? 21.177 15.387 -32.915 1.00 81.06 181 LEU A N 1
ATOM 1466 C CA . LEU A 1 181 ? 21.545 14.004 -33.273 1.00 81.06 181 LEU A CA 1
ATOM 1467 C C . LEU A 1 181 ? 20.816 13.537 -34.535 1.00 81.06 181 LEU A C 1
ATOM 1469 O O . LEU A 1 181 ? 21.383 12.812 -35.343 1.00 81.06 181 LEU A O 1
ATOM 1473 N N . HIS A 1 182 ? 19.558 13.946 -34.708 1.00 84.69 182 HIS A N 1
ATOM 1474 C CA . HIS A 1 182 ? 18.795 13.619 -35.908 1.00 84.69 182 HIS A CA 1
ATOM 1475 C C . HIS A 1 182 ? 19.473 14.187 -37.162 1.00 84.69 182 HIS A C 1
ATOM 1477 O O . HIS A 1 182 ? 19.660 13.459 -38.133 1.00 84.69 182 HIS A O 1
ATOM 1483 N N . MET A 1 183 ? 19.885 15.457 -37.120 1.00 84.12 183 MET A N 1
ATOM 1484 C CA . MET A 1 183 ? 20.632 16.094 -38.209 1.00 84.12 183 MET A CA 1
ATOM 1485 C C . MET A 1 183 ? 22.002 15.435 -38.423 1.00 84.12 183 MET A C 1
ATOM 1487 O O . MET A 1 183 ? 22.327 15.080 -39.550 1.00 84.12 183 MET A O 1
ATOM 1491 N N . GLU A 1 184 ? 22.758 15.182 -37.348 1.00 86.69 184 GLU A N 1
ATOM 1492 C CA . GLU A 1 184 ? 24.072 14.515 -37.396 1.00 86.69 184 GLU A CA 1
ATOM 1493 C C . GLU A 1 184 ? 24.001 13.149 -38.103 1.00 86.69 184 GLU A C 1
ATOM 1495 O O . GLU A 1 184 ? 24.839 12.826 -38.947 1.00 86.69 184 GLU A O 1
ATOM 1500 N N . ILE A 1 185 ? 22.976 12.352 -37.789 1.00 87.94 185 ILE A N 1
ATOM 1501 C CA . ILE A 1 185 ? 22.774 11.041 -38.410 1.00 87.94 185 ILE A CA 1
ATOM 1502 C C . ILE A 1 185 ? 22.370 11.181 -39.883 1.00 87.94 185 ILE A C 1
ATOM 1504 O O . ILE A 1 185 ? 22.889 10.448 -40.727 1.00 87.94 185 ILE A O 1
ATOM 1508 N N . GLN A 1 186 ? 21.469 12.112 -40.210 1.00 88.44 186 GLN A N 1
ATOM 1509 C CA . GLN A 1 186 ? 21.036 12.338 -41.592 1.00 88.44 186 GLN A CA 1
ATOM 1510 C C . GLN A 1 186 ? 22.192 12.778 -42.495 1.00 88.44 186 GLN A C 1
ATOM 1512 O O . GLN A 1 186 ? 22.352 12.227 -43.587 1.00 88.44 186 GLN A O 1
ATOM 1517 N N . ASP A 1 187 ? 23.026 13.706 -42.024 1.00 89.00 187 ASP A N 1
ATOM 1518 C CA . ASP A 1 187 ? 24.204 14.170 -42.758 1.00 89.00 187 ASP A CA 1
ATOM 1519 C C . ASP A 1 187 ? 25.180 13.010 -43.009 1.00 89.00 187 ASP A C 1
ATOM 1521 O O . ASP A 1 187 ? 25.646 12.811 -44.134 1.00 89.00 187 ASP A O 1
ATOM 1525 N N . ARG A 1 188 ? 25.411 12.159 -41.999 1.00 91.12 188 ARG A N 1
ATOM 1526 C CA . ARG A 1 188 ? 26.277 10.978 -42.132 1.00 91.12 188 ARG A CA 1
ATOM 1527 C C . ARG A 1 188 ? 25.741 9.953 -43.134 1.00 91.12 188 ARG A C 1
ATOM 1529 O O . ARG A 1 188 ? 26.521 9.405 -43.912 1.00 91.12 188 ARG A O 1
ATOM 1536 N N . ILE A 1 189 ? 24.433 9.688 -43.142 1.00 89.44 189 ILE A N 1
ATOM 1537 C CA . ILE A 1 189 ? 23.814 8.778 -44.121 1.00 89.44 189 ILE A CA 1
ATOM 1538 C C . ILE A 1 189 ? 24.032 9.304 -45.547 1.00 89.44 189 ILE A C 1
ATOM 1540 O O . ILE A 1 189 ? 24.412 8.533 -46.431 1.00 89.44 189 ILE A O 1
ATOM 1544 N N . LEU A 1 190 ? 23.851 10.610 -45.772 1.00 88.56 190 LEU A N 1
ATOM 1545 C CA . LEU A 1 190 ? 24.068 11.230 -47.084 1.00 88.56 190 LEU A CA 1
ATOM 1546 C C . LEU A 1 190 ? 25.532 11.119 -47.543 1.00 88.56 190 LEU A C 1
ATOM 1548 O O . LEU A 1 190 ? 25.793 10.793 -48.706 1.00 88.56 190 LEU A O 1
ATOM 1552 N N . GLU A 1 191 ? 26.490 11.341 -46.639 1.00 86.88 191 GLU A N 1
ATOM 1553 C CA . GLU A 1 191 ? 27.921 11.151 -46.918 1.00 86.88 191 GLU A CA 1
ATOM 1554 C C . GLU A 1 191 ? 28.238 9.706 -47.327 1.00 86.88 191 GLU A C 1
ATOM 1556 O O . GLU A 1 191 ? 28.885 9.476 -48.353 1.00 86.88 191 GLU A O 1
ATOM 1561 N N . LEU A 1 192 ? 27.740 8.730 -46.563 1.00 84.62 192 LEU A N 1
ATOM 1562 C CA . LEU A 1 192 ? 27.955 7.301 -46.805 1.00 84.62 192 LEU A CA 1
ATOM 1563 C C . LEU A 1 192 ? 27.373 6.838 -48.145 1.00 84.62 192 LEU A C 1
ATOM 1565 O O . LEU A 1 192 ? 28.024 6.107 -48.895 1.00 84.62 192 LEU A O 1
ATOM 1569 N N . GLN A 1 193 ? 26.173 7.309 -48.491 1.00 84.88 193 GLN A N 1
ATOM 1570 C CA . GLN A 1 193 ? 25.539 7.024 -49.781 1.00 84.88 193 GLN A CA 1
ATOM 1571 C C . GLN A 1 193 ? 26.356 7.585 -50.955 1.00 84.88 193 GLN A C 1
ATOM 1573 O O . GLN A 1 193 ? 26.494 6.936 -51.997 1.00 84.88 193 GLN A O 1
ATOM 1578 N N . SER A 1 194 ? 26.941 8.776 -50.796 1.00 82.38 194 SER A N 1
ATOM 1579 C CA . SER A 1 194 ? 27.855 9.361 -51.785 1.00 82.38 194 SER A CA 1
ATOM 1580 C C . SER A 1 194 ? 29.147 8.544 -51.924 1.00 82.38 194 SER A C 1
ATOM 1582 O O . SER A 1 194 ? 29.587 8.252 -53.040 1.00 82.38 194 SER A O 1
ATOM 1584 N N . GLU A 1 195 ? 29.740 8.112 -50.808 1.00 78.88 195 GLU A N 1
ATOM 1585 C CA . GLU A 1 195 ? 30.972 7.315 -50.785 1.00 78.88 195 GLU A CA 1
ATOM 1586 C C . GLU A 1 195 ? 30.796 5.939 -51.452 1.00 78.88 195 GLU A C 1
ATOM 1588 O O . GLU A 1 195 ? 31.644 5.524 -52.256 1.00 78.88 195 GLU A O 1
ATOM 1593 N N . ALA A 1 196 ? 29.663 5.273 -51.208 1.00 75.75 196 ALA A N 1
ATOM 1594 C CA . ALA A 1 196 ? 29.291 4.033 -51.885 1.00 75.75 196 ALA A CA 1
ATOM 1595 C C . ALA A 1 196 ? 29.177 4.235 -53.408 1.00 75.75 196 ALA A C 1
ATOM 1597 O O . ALA A 1 196 ? 29.819 3.522 -54.185 1.00 75.75 196 ALA A O 1
ATOM 1598 N N . ASN A 1 197 ? 28.447 5.265 -53.850 1.00 74.94 197 ASN A N 1
ATOM 1599 C CA . ASN A 1 197 ? 28.245 5.572 -55.271 1.00 74.94 197 ASN A CA 1
ATOM 1600 C C . ASN A 1 197 ? 29.546 5.938 -56.003 1.00 74.94 197 ASN A C 1
ATOM 1602 O O . ASN A 1 197 ? 29.782 5.493 -57.132 1.00 74.94 197 ASN A O 1
ATOM 1606 N N . ASN A 1 198 ? 30.429 6.704 -55.360 1.00 71.75 198 ASN A N 1
ATOM 1607 C CA . ASN A 1 198 ? 31.731 7.075 -55.919 1.00 71.75 198 ASN A CA 1
ATOM 1608 C C . ASN A 1 198 ? 32.671 5.865 -56.041 1.00 71.75 198 ASN A C 1
ATOM 1610 O O . ASN A 1 198 ? 33.384 5.712 -57.042 1.00 71.75 198 ASN A O 1
ATOM 1614 N N . SER A 1 199 ? 32.637 4.965 -55.061 1.00 66.94 199 SER A N 1
ATOM 1615 C CA . SER A 1 199 ? 33.430 3.732 -55.064 1.00 66.94 199 SER 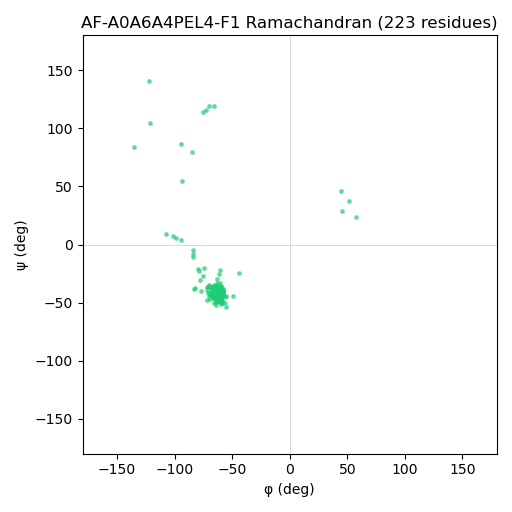A CA 1
ATOM 1616 C C . SER A 1 199 ? 32.932 2.726 -56.126 1.00 66.94 199 SER A C 1
ATOM 1618 O O . SER A 1 199 ? 33.737 2.072 -56.798 1.00 66.94 199 SER A O 1
ATOM 1620 N N . ILE A 1 200 ? 31.616 2.669 -56.375 1.00 64.44 200 ILE A N 1
ATOM 1621 C CA . ILE A 1 200 ? 31.018 1.924 -57.502 1.00 64.44 200 ILE A CA 1
ATOM 1622 C C . ILE A 1 200 ? 31.473 2.522 -58.845 1.00 64.44 200 ILE A C 1
ATOM 1624 O O . ILE A 1 200 ? 31.960 1.807 -59.726 1.00 64.44 200 ILE A O 1
ATOM 1628 N N . CYS A 1 201 ? 31.367 3.846 -59.007 1.00 60.34 201 CYS A N 1
ATOM 1629 C CA . CYS A 1 201 ? 31.685 4.528 -60.265 1.00 60.34 201 CYS A CA 1
ATOM 1630 C C . CYS A 1 201 ? 33.167 4.411 -60.657 1.00 60.34 201 CYS A C 1
ATOM 1632 O O . CYS A 1 201 ? 33.493 4.276 -61.840 1.00 60.34 201 CYS A O 1
ATOM 1634 N N . THR A 1 202 ? 34.078 4.453 -59.683 1.00 60.78 202 THR A N 1
ATOM 1635 C CA . THR A 1 202 ? 35.519 4.261 -59.917 1.00 60.78 202 THR A CA 1
ATOM 1636 C C . THR A 1 202 ? 35.849 2.832 -60.356 1.00 60.78 202 THR A C 1
ATOM 1638 O O . THR A 1 202 ? 36.668 2.662 -61.261 1.00 60.78 202 THR A O 1
ATOM 1641 N N . SER A 1 203 ? 35.158 1.829 -59.808 1.00 59.56 203 SER A N 1
ATOM 1642 C CA . SER A 1 203 ? 35.299 0.414 -60.189 1.00 59.56 203 SER A CA 1
ATOM 1643 C C . SER A 1 203 ? 34.765 0.120 -61.595 1.00 59.56 203 SER A C 1
ATOM 1645 O O . SER A 1 203 ? 35.416 -0.564 -62.382 1.00 59.56 203 SER A O 1
ATOM 1647 N N . ILE A 1 204 ? 33.614 0.694 -61.964 1.00 61.19 204 ILE A N 1
ATOM 1648 C CA . ILE A 1 204 ? 33.072 0.576 -63.329 1.00 61.19 204 ILE A CA 1
ATOM 1649 C C . ILE A 1 204 ? 34.035 1.214 -64.341 1.00 61.19 204 ILE A C 1
ATOM 1651 O O . ILE A 1 204 ? 34.306 0.641 -65.397 1.00 61.19 204 ILE A O 1
ATOM 1655 N N . ARG A 1 205 ? 34.607 2.380 -64.010 1.00 59.84 205 ARG A N 1
ATOM 1656 C CA . ARG A 1 205 ? 35.580 3.069 -64.874 1.00 59.84 205 ARG A CA 1
ATOM 1657 C C . ARG A 1 205 ? 36.901 2.313 -65.010 1.00 59.84 205 ARG A C 1
ATOM 1659 O O . ARG A 1 205 ? 37.464 2.311 -66.102 1.00 59.84 205 ARG A O 1
ATOM 1666 N N . SER A 1 206 ? 37.411 1.695 -63.945 1.00 61.25 206 SER A N 1
ATOM 1667 C CA . SER A 1 206 ? 38.644 0.898 -64.012 1.00 61.25 206 SER A CA 1
ATOM 1668 C C . SER A 1 206 ? 38.435 -0.407 -64.783 1.00 61.25 206 SER A C 1
ATOM 1670 O O . SER A 1 206 ? 39.251 -0.735 -65.643 1.00 61.25 206 SER A O 1
ATOM 1672 N N . ALA A 1 207 ? 37.308 -1.094 -64.571 1.00 59.44 207 ALA A N 1
ATOM 1673 C CA . ALA A 1 207 ? 36.926 -2.275 -65.343 1.00 59.44 207 ALA A CA 1
ATOM 1674 C C . ALA A 1 207 ? 36.742 -1.949 -66.836 1.00 59.44 207 ALA A C 1
ATOM 1676 O O . ALA A 1 207 ? 37.236 -2.678 -67.694 1.00 59.44 207 ALA A O 1
ATOM 1677 N N . SER A 1 208 ? 36.107 -0.813 -67.148 1.00 62.41 208 SER A N 1
ATOM 1678 C CA . SER A 1 208 ? 35.945 -0.332 -68.523 1.00 62.41 208 SER A CA 1
ATOM 1679 C C . SER A 1 208 ? 37.282 0.032 -69.176 1.00 62.41 208 SER A C 1
ATOM 1681 O O . SER A 1 208 ? 37.513 -0.381 -70.307 1.00 62.41 208 SER A O 1
ATOM 1683 N N . LYS A 1 209 ? 38.197 0.722 -68.475 1.00 65.19 209 LYS A N 1
ATOM 1684 C CA . LYS A 1 209 ? 39.549 1.013 -68.994 1.00 65.19 209 LYS A CA 1
ATOM 1685 C C . LYS A 1 209 ? 40.354 -0.254 -69.276 1.00 65.19 209 LYS A C 1
ATOM 1687 O O . LYS A 1 209 ? 40.982 -0.341 -70.325 1.00 65.19 209 LYS A O 1
ATOM 1692 N N . ASN A 1 210 ? 40.313 -1.232 -68.373 1.00 59.53 210 ASN A N 1
ATOM 1693 C CA . ASN A 1 210 ? 41.015 -2.500 -68.567 1.00 59.53 210 ASN A CA 1
ATOM 1694 C C . ASN A 1 210 ? 40.456 -3.275 -69.772 1.00 59.53 210 ASN A C 1
ATOM 1696 O O . ASN A 1 210 ? 41.230 -3.842 -70.537 1.00 59.53 210 ASN A O 1
ATOM 1700 N N . ALA A 1 211 ? 39.136 -3.248 -69.988 1.00 62.69 211 ALA A N 1
ATOM 1701 C CA . ALA A 1 211 ? 38.516 -3.849 -71.169 1.00 62.69 211 ALA A CA 1
ATOM 1702 C C . ALA A 1 211 ? 38.938 -3.152 -72.479 1.00 62.69 211 ALA A C 1
ATOM 1704 O O . ALA A 1 211 ? 39.188 -3.829 -73.475 1.00 62.69 211 ALA A O 1
ATOM 1705 N N . THR A 1 212 ? 39.067 -1.820 -72.476 1.00 65.88 212 THR A N 1
ATOM 1706 C CA . THR A 1 212 ? 39.540 -1.055 -73.643 1.00 65.88 212 THR A CA 1
ATOM 1707 C C . THR A 1 212 ? 40.997 -1.373 -73.984 1.00 65.88 212 THR A C 1
ATOM 1709 O O . THR A 1 212 ? 41.294 -1.640 -75.144 1.00 65.88 212 THR A O 1
ATOM 1712 N N . ILE A 1 213 ? 41.885 -1.435 -72.983 1.00 65.69 213 ILE A N 1
ATOM 1713 C CA . ILE A 1 213 ? 43.309 -1.763 -73.182 1.00 65.69 213 ILE A CA 1
ATOM 1714 C C . ILE A 1 213 ? 43.470 -3.178 -73.760 1.00 65.69 213 ILE A C 1
ATOM 1716 O O . ILE A 1 213 ? 44.202 -3.365 -74.729 1.00 65.69 213 ILE A O 1
ATOM 1720 N N . LEU A 1 214 ? 42.723 -4.167 -73.252 1.00 58.69 214 LEU A N 1
ATOM 1721 C CA . LEU A 1 214 ? 42.741 -5.529 -73.808 1.00 58.69 214 LEU A CA 1
ATOM 1722 C C . LEU A 1 214 ? 42.275 -5.584 -75.275 1.00 58.69 214 LEU A C 1
ATOM 1724 O O . LEU A 1 214 ? 42.806 -6.369 -76.067 1.00 58.69 214 LEU A O 1
ATOM 1728 N N . CYS A 1 215 ? 41.288 -4.766 -75.652 1.00 56.97 215 CYS A N 1
ATOM 1729 C CA . CYS A 1 215 ? 40.837 -4.643 -77.041 1.00 56.97 215 CYS A CA 1
ATOM 1730 C C . CYS A 1 215 ? 41.905 -4.004 -77.946 1.00 56.97 215 CYS A C 1
ATOM 1732 O O . CYS A 1 215 ? 42.076 -4.432 -79.090 1.00 56.97 215 CYS A O 1
ATOM 1734 N N . GLU A 1 216 ? 42.642 -3.010 -77.450 1.00 61.34 216 GLU A N 1
ATOM 1735 C CA . GLU A 1 216 ? 43.742 -2.362 -78.179 1.00 61.34 216 GLU A CA 1
ATOM 1736 C C . GLU A 1 216 ? 44.932 -3.316 -78.371 1.00 61.34 216 GLU A C 1
ATOM 1738 O O . GLU A 1 216 ? 45.461 -3.444 -79.475 1.00 61.34 216 GLU A O 1
ATOM 1743 N N . GLU A 1 217 ? 45.293 -4.094 -77.351 1.00 60.31 217 GLU A N 1
ATOM 1744 C CA . GLU A 1 217 ? 46.371 -5.089 -77.446 1.00 60.31 217 GLU A CA 1
ATOM 1745 C C . GLU A 1 217 ? 46.029 -6.244 -78.406 1.00 60.31 217 GLU A C 1
ATOM 1747 O O . GLU A 1 217 ? 46.863 -6.660 -79.216 1.00 60.31 217 GLU A O 1
ATOM 1752 N N . THR A 1 218 ? 44.784 -6.739 -78.394 1.00 59.34 218 THR A N 1
ATOM 1753 C CA . THR A 1 218 ? 44.342 -7.811 -79.314 1.00 59.34 218 THR A CA 1
ATOM 1754 C C . THR A 1 218 ? 44.113 -7.350 -80.753 1.00 59.34 218 THR A C 1
ATOM 1756 O O . THR A 1 218 ? 44.097 -8.183 -81.668 1.00 59.34 218 THR A O 1
ATOM 1759 N N . SER A 1 219 ? 43.912 -6.051 -80.979 1.00 62.16 219 SER A N 1
ATOM 1760 C CA . SER A 1 219 ? 43.839 -5.469 -82.324 1.00 62.16 219 SER A CA 1
ATOM 1761 C C . SER A 1 219 ? 45.232 -5.174 -82.886 1.00 62.16 219 SER A C 1
ATOM 1763 O O . SER A 1 219 ? 45.479 -5.492 -84.049 1.00 62.16 219 SER A O 1
ATOM 1765 N N .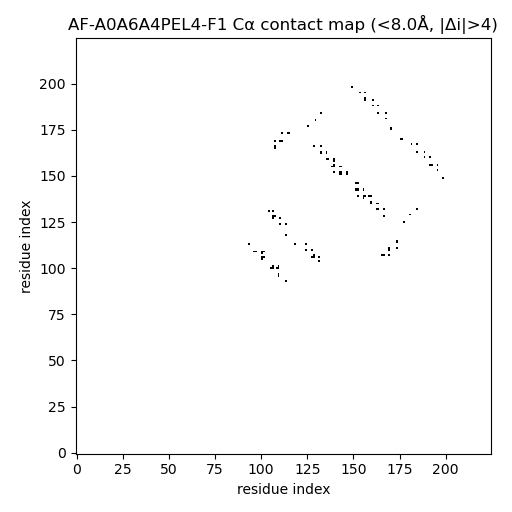 LEU A 1 220 ? 46.177 -4.708 -82.060 1.00 57.06 220 LEU A N 1
ATOM 1766 C CA . LEU A 1 220 ? 47.576 -4.515 -82.460 1.00 57.06 220 LEU A CA 1
ATOM 1767 C C . LEU A 1 220 ? 48.274 -5.846 -82.795 1.00 57.06 220 LEU A C 1
ATOM 1769 O O . LEU A 1 220 ? 48.958 -5.948 -83.812 1.00 57.06 220 LEU A O 1
ATOM 1773 N N . HIS A 1 221 ? 48.039 -6.900 -82.003 1.00 55.38 221 HIS A N 1
ATOM 1774 C CA . HIS A 1 221 ? 48.602 -8.232 -82.263 1.00 55.38 221 HIS A CA 1
ATOM 1775 C C . HIS A 1 221 ? 48.098 -8.849 -83.582 1.00 55.38 221 HIS A C 1
ATOM 1777 O O . HIS A 1 221 ? 48.822 -9.597 -84.232 1.00 55.38 221 HIS A O 1
ATOM 1783 N N . ARG A 1 222 ? 46.877 -8.503 -84.016 1.00 54.69 222 ARG A N 1
ATOM 1784 C CA . ARG A 1 222 ? 46.306 -8.947 -85.300 1.00 54.69 222 ARG A CA 1
ATOM 1785 C C . ARG A 1 222 ? 46.803 -8.162 -86.513 1.00 54.69 222 ARG A C 1
ATOM 1787 O O . ARG A 1 222 ? 46.707 -8.680 -87.615 1.00 54.69 222 ARG A O 1
ATOM 1794 N N . ALA A 1 223 ? 47.316 -6.947 -86.329 1.00 54.72 223 ALA A N 1
ATOM 1795 C CA . ALA A 1 223 ? 47.865 -6.129 -87.413 1.00 54.72 223 ALA A CA 1
ATOM 1796 C C . ALA A 1 223 ? 49.338 -6.457 -87.744 1.00 54.72 223 ALA A C 1
ATOM 1798 O O . ALA A 1 223 ? 49.861 -5.965 -88.739 1.00 54.72 223 ALA A O 1
ATOM 1799 N N . HIS A 1 224 ? 50.008 -7.257 -86.905 1.00 49.91 224 HIS A N 1
ATOM 1800 C CA . HIS A 1 224 ? 51.426 -7.626 -87.027 1.00 49.91 224 HIS A CA 1
ATOM 1801 C C . HIS A 1 224 ? 51.656 -9.093 -87.470 1.00 49.91 224 HIS A C 1
ATOM 1803 O O . HIS A 1 224 ? 52.797 -9.558 -87.447 1.00 49.91 224 HIS A O 1
ATOM 1809 N N . LEU A 1 225 ? 50.595 -9.807 -87.864 1.00 45.94 225 LEU A N 1
ATOM 1810 C CA . LEU A 1 225 ? 50.605 -11.146 -88.478 1.00 45.94 225 LEU A CA 1
ATOM 1811 C C . LEU A 1 225 ? 50.215 -11.039 -89.955 1.00 45.94 225 LEU A C 1
ATOM 1813 O O . LEU A 1 225 ? 50.821 -11.772 -90.765 1.00 45.94 225 LEU A O 1
#

InterPro domains:
  IPR012474 Frigida-like [PF07899] (100-197)